Protein AF-A0A2D8MW78-F1 (afdb_monomer_lite)

Foldseek 3Di:
DVCVVVLVVVLVCCLPVPCCPPPPVPDDPVVSVVVSVVVSVVVVVVVCVVVVPVVVPVVPPVVVVCLLVLLQVLLVVLLVCCVVPHQFDPVLSVVLNVQLSVLSVVLVVCVVVVDDDPPCSPPPVSVSVVSSVSSNVSSVVVCVVVDGHDPPVVVVCCCVDPNVVVVVVVVVVVVVVCVVCVPDPVVVVVVVVVVVVVVCCCVPVVD

Sequence (207 aa):
STFDSIGSTLSALFTRDIYARFIARDGDDNHYLKVGRWATPLVIGASFLYIFPYDFLEKGMVSFFISISSVFVVPLLTLYLMGRFTPVHRRSGVIGLCVGGAYGLARLAIESQHIYLPFFLTNTYAAYSYSMLITAASMVAVSLAFGWEKKGELRTVEEEGWLGRSRAEARRLLDSQAEEASGSLLPAILALLVLALGCLLSFVIFW

pLDDT: mean 70.69, std 11.68, range [44.09, 90.5]

Structure (mmCIF, N/CA/C/O backbone):
data_AF-A0A2D8MW78-F1
#
_entry.id   AF-A0A2D8MW78-F1
#
loop_
_atom_site.group_PDB
_atom_site.id
_atom_site.type_symbol
_atom_site.label_atom_id
_atom_site.label_alt_id
_atom_site.label_comp_id
_atom_site.label_asym_id
_atom_site.label_entity_id
_atom_site.label_seq_id
_atom_site.pdbx_PDB_ins_code
_atom_site.Cartn_x
_atom_site.Cartn_y
_atom_site.Cartn_z
_atom_site.occupancy
_atom_site.B_iso_or_equiv
_atom_site.auth_seq_id
_atom_site.auth_comp_id
_atom_site.auth_asym_id
_atom_site.auth_atom_id
_atom_site.pdbx_PDB_model_num
ATOM 1 N N . SER A 1 1 ? 13.700 19.431 7.436 1.00 50.41 1 SER A N 1
ATOM 2 C CA . SER A 1 1 ? 12.253 19.628 7.172 1.00 50.41 1 SER A CA 1
ATOM 3 C C . SER A 1 1 ? 11.593 18.438 6.484 1.00 50.41 1 SER A C 1
ATOM 5 O O . SER A 1 1 ? 10.825 17.754 7.143 1.00 50.41 1 SER A O 1
ATOM 7 N N . THR A 1 2 ? 11.882 18.123 5.212 1.00 66.88 2 THR A N 1
ATOM 8 C CA . THR A 1 2 ? 11.225 16.992 4.511 1.00 66.88 2 THR A CA 1
ATOM 9 C C . THR A 1 2 ? 11.659 15.624 5.042 1.00 66.88 2 THR A C 1
ATOM 11 O O . THR A 1 2 ? 10.809 14.793 5.344 1.00 66.88 2 THR A O 1
ATOM 14 N N . PHE A 1 3 ? 12.966 15.405 5.232 1.00 57.69 3 PHE A N 1
ATOM 15 C CA . PHE A 1 3 ? 13.485 14.148 5.788 1.00 57.69 3 PHE A CA 1
ATOM 16 C C . PHE A 1 3 ? 13.017 13.900 7.229 1.00 57.69 3 PHE A C 1
ATOM 18 O O . PHE A 1 3 ? 12.608 12.786 7.540 1.00 57.69 3 PHE A O 1
ATOM 25 N N . ASP A 1 4 ? 12.980 14.934 8.076 1.00 58.19 4 ASP A N 1
ATOM 26 C CA . ASP A 1 4 ? 12.487 14.809 9.458 1.00 58.19 4 ASP A CA 1
ATOM 27 C C . ASP A 1 4 ? 10.988 14.496 9.515 1.00 58.19 4 ASP A C 1
ATOM 29 O O . ASP A 1 4 ? 10.548 13.689 10.332 1.00 58.19 4 ASP A O 1
ATOM 33 N N . SER A 1 5 ? 10.191 15.108 8.632 1.00 68.25 5 SER A N 1
ATOM 34 C CA . SER A 1 5 ? 8.747 14.867 8.556 1.00 68.25 5 SER A CA 1
ATOM 35 C C . SER A 1 5 ? 8.420 13.473 8.008 1.00 68.25 5 SER A C 1
ATOM 37 O O . SER A 1 5 ? 7.568 12.776 8.564 1.00 68.25 5 SER A O 1
ATOM 39 N N . ILE A 1 6 ? 9.129 13.022 6.967 1.00 73.25 6 ILE A N 1
ATOM 40 C CA . ILE A 1 6 ? 8.980 11.663 6.425 1.00 73.25 6 ILE A CA 1
ATOM 41 C C . ILE A 1 6 ? 9.443 10.630 7.459 1.00 73.25 6 ILE A C 1
ATOM 43 O O . ILE A 1 6 ? 8.748 9.643 7.694 1.00 73.25 6 ILE A O 1
ATOM 47 N N . GLY A 1 7 ? 10.578 10.880 8.118 1.00 64.50 7 GLY A N 1
ATOM 48 C CA . GLY A 1 7 ? 11.138 10.004 9.144 1.00 64.50 7 GLY A CA 1
ATOM 49 C C . GLY A 1 7 ? 10.232 9.866 10.368 1.00 64.50 7 GLY A C 1
ATOM 50 O O . GLY A 1 7 ? 9.988 8.748 10.822 1.00 64.50 7 GLY A O 1
ATOM 51 N N . SER A 1 8 ? 9.672 10.970 10.872 1.00 67.56 8 SER A N 1
ATOM 52 C CA . SER A 1 8 ? 8.748 10.931 12.013 1.00 67.56 8 SER A CA 1
ATOM 53 C C . SER A 1 8 ? 7.430 10.233 11.667 1.00 67.56 8 SER A C 1
ATOM 55 O O . SER A 1 8 ? 6.953 9.416 12.455 1.00 67.56 8 SER A O 1
ATOM 57 N N . THR A 1 9 ? 6.889 10.456 10.464 1.00 74.94 9 THR A N 1
ATOM 58 C CA . THR A 1 9 ? 5.663 9.790 9.990 1.00 74.94 9 THR A CA 1
ATOM 59 C C . THR A 1 9 ? 5.868 8.284 9.812 1.00 74.94 9 THR A C 1
ATOM 61 O O . THR A 1 9 ? 5.053 7.492 10.284 1.00 74.94 9 THR A O 1
ATOM 64 N N . LEU A 1 10 ? 6.974 7.868 9.183 1.00 71.56 10 LEU A N 1
ATOM 65 C CA . LEU A 1 10 ? 7.327 6.452 9.027 1.00 71.56 10 LEU A CA 1
ATOM 66 C C . LEU A 1 10 ? 7.534 5.767 10.377 1.00 71.56 10 LEU A C 1
ATOM 68 O O . LEU A 1 10 ? 7.048 4.656 10.578 1.00 71.56 10 LEU A O 1
ATOM 72 N N . SER A 1 11 ? 8.215 6.433 11.310 1.00 62.25 11 SER A N 1
ATOM 73 C CA . SER A 1 11 ? 8.452 5.905 12.655 1.00 62.25 11 SER A CA 1
ATOM 74 C C . SER A 1 11 ? 7.144 5.729 13.437 1.00 62.25 11 SER A C 1
ATOM 76 O O . SER A 1 11 ? 6.924 4.683 14.054 1.00 62.25 11 SER A O 1
ATOM 78 N N . ALA A 1 12 ? 6.224 6.694 13.342 1.00 69.62 12 ALA A N 1
ATOM 79 C CA . ALA A 1 12 ? 4.900 6.601 13.954 1.00 69.62 12 ALA A CA 1
ATOM 80 C C . ALA A 1 12 ? 4.059 5.462 13.350 1.00 69.62 12 ALA A C 1
ATOM 82 O O . ALA A 1 12 ? 3.474 4.674 14.094 1.00 69.62 12 ALA A O 1
ATOM 83 N N . LEU A 1 13 ? 4.042 5.331 12.017 1.00 72.88 13 LEU A N 1
ATOM 84 C CA . LEU A 1 13 ? 3.347 4.243 11.320 1.00 72.88 13 LEU A CA 1
ATOM 85 C C . LEU A 1 13 ? 3.920 2.875 11.697 1.00 72.88 13 LEU A C 1
ATOM 87 O O . LEU A 1 13 ? 3.167 1.978 12.062 1.00 72.88 13 LEU A O 1
ATOM 91 N N . PHE A 1 14 ? 5.244 2.716 11.676 1.00 68.94 14 PHE A N 1
ATOM 92 C CA . PHE A 1 14 ? 5.897 1.465 12.059 1.00 68.94 14 PHE A CA 1
ATOM 93 C C . PHE A 1 14 ? 5.572 1.086 13.509 1.00 68.94 14 PHE A C 1
ATOM 95 O O . PHE A 1 14 ? 5.187 -0.050 13.793 1.00 68.94 14 PHE A O 1
ATOM 102 N N . THR A 1 15 ? 5.668 2.045 14.430 1.00 67.00 15 THR A N 1
ATOM 103 C CA . THR A 1 15 ? 5.409 1.799 15.853 1.00 67.00 15 THR A CA 1
ATOM 104 C C . THR A 1 15 ? 3.951 1.409 16.093 1.00 67.00 15 THR A C 1
ATOM 106 O O . THR A 1 15 ? 3.671 0.439 16.795 1.00 67.00 15 THR A O 1
ATOM 109 N N . ARG A 1 16 ? 3.000 2.124 15.488 1.00 64.50 16 ARG A N 1
ATOM 110 C CA . ARG A 1 16 ? 1.576 1.902 15.749 1.00 64.50 16 ARG A CA 1
ATOM 111 C C . ARG A 1 16 ? 1.007 0.707 14.991 1.00 64.50 16 ARG A C 1
ATOM 113 O O . ARG A 1 16 ? 0.266 -0.088 15.564 1.00 64.50 16 ARG A O 1
ATOM 120 N N . ASP A 1 17 ? 1.343 0.573 13.714 1.00 67.88 17 ASP A N 1
ATOM 121 C CA . ASP A 1 17 ? 0.672 -0.382 12.835 1.00 67.88 17 ASP A CA 1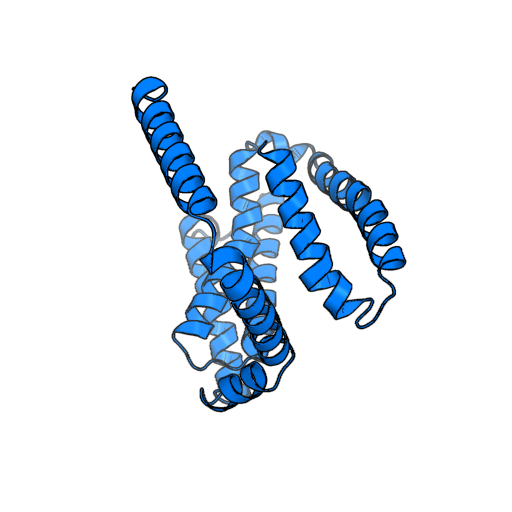
ATOM 122 C C . ASP A 1 17 ? 1.384 -1.744 12.809 1.00 67.88 17 ASP A C 1
ATOM 124 O O . ASP A 1 17 ? 0.718 -2.769 12.642 1.00 67.88 17 ASP A O 1
ATOM 128 N N . ILE A 1 18 ? 2.706 -1.780 13.028 1.00 63.31 18 ILE A N 1
ATOM 129 C CA . ILE A 1 18 ? 3.493 -3.022 13.090 1.00 63.31 18 ILE A CA 1
ATOM 130 C C . ILE A 1 18 ? 3.798 -3.377 14.545 1.00 63.31 18 ILE A C 1
ATOM 132 O O . ILE A 1 18 ? 3.376 -4.429 15.022 1.00 63.31 18 ILE A O 1
ATOM 136 N N . TYR A 1 19 ? 4.494 -2.508 15.278 1.00 56.44 19 TYR A N 1
ATOM 137 C CA . TYR A 1 19 ? 5.054 -2.879 16.578 1.00 56.44 19 TYR A CA 1
ATOM 138 C C . TYR A 1 19 ? 3.980 -3.110 17.657 1.00 56.44 19 TYR A C 1
ATOM 140 O O . TYR A 1 19 ? 3.943 -4.178 18.272 1.00 56.44 19 TYR A O 1
ATOM 148 N N . ALA A 1 20 ? 3.045 -2.172 17.830 1.00 58.56 20 ALA A N 1
ATOM 149 C CA . ALA A 1 20 ? 1.957 -2.300 18.806 1.00 58.56 20 ALA A CA 1
ATOM 150 C C . ALA A 1 20 ? 0.944 -3.403 18.445 1.00 58.56 20 ALA A C 1
ATOM 152 O O . ALA A 1 20 ? 0.291 -3.975 19.316 1.00 58.56 20 ALA A O 1
ATOM 153 N N . ARG A 1 21 ? 0.801 -3.726 17.152 1.00 57.25 21 ARG A N 1
ATOM 154 C CA . ARG A 1 21 ? -0.194 -4.699 16.682 1.00 57.25 21 ARG A CA 1
ATOM 155 C C . ARG A 1 21 ? 0.327 -6.135 16.624 1.00 57.25 21 ARG A C 1
ATOM 157 O O . ARG A 1 21 ? -0.455 -7.049 16.880 1.00 57.25 21 ARG A O 1
ATOM 164 N N . PHE A 1 22 ? 1.600 -6.339 16.276 1.00 52.53 22 PHE A N 1
ATOM 165 C CA . PHE A 1 22 ? 2.188 -7.670 16.072 1.00 52.53 22 PHE A CA 1
ATOM 166 C C . PHE A 1 22 ? 3.193 -8.102 17.144 1.00 52.53 22 PHE A C 1
ATOM 168 O O . PHE A 1 22 ? 3.360 -9.306 17.317 1.00 52.53 22 PHE A O 1
ATOM 175 N N . ILE A 1 23 ? 3.867 -7.179 17.843 1.00 51.00 23 ILE A N 1
ATOM 176 C CA . ILE A 1 23 ? 5.001 -7.533 18.719 1.00 51.00 23 ILE A CA 1
ATOM 177 C C . ILE A 1 23 ? 4.654 -7.399 20.202 1.00 51.00 23 ILE A C 1
ATOM 179 O O . ILE A 1 23 ? 4.878 -8.338 20.960 1.00 51.00 23 ILE A O 1
ATOM 183 N N . ALA A 1 24 ? 4.079 -6.277 20.631 1.00 46.72 24 ALA A N 1
ATOM 184 C CA . ALA A 1 24 ? 3.700 -6.078 22.027 1.00 46.72 24 ALA A CA 1
ATOM 185 C C . ALA A 1 24 ? 2.367 -5.339 22.088 1.00 46.72 24 ALA A C 1
ATOM 187 O O . ALA A 1 24 ? 2.302 -4.143 21.811 1.00 46.72 24 ALA A O 1
ATOM 188 N N . ARG A 1 25 ? 1.305 -6.078 22.415 1.00 46.31 25 ARG A N 1
ATOM 189 C CA . ARG A 1 25 ? -0.064 -5.556 22.491 1.00 46.31 25 ARG A CA 1
ATOM 190 C C . ARG A 1 25 ? -0.342 -4.803 23.801 1.00 46.31 25 ARG A C 1
ATOM 192 O O . ARG A 1 25 ? -1.246 -3.984 23.804 1.00 46.31 25 ARG A O 1
ATOM 199 N N . ASP A 1 26 ? 0.473 -5.048 24.836 1.00 51.59 26 ASP A N 1
ATOM 200 C CA . ASP A 1 26 ? 0.408 -4.450 26.183 1.00 51.59 26 ASP A CA 1
ATOM 201 C C . ASP A 1 26 ? 1.824 -4.395 26.821 1.00 51.59 26 ASP A C 1
ATOM 203 O O . ASP A 1 26 ? 2.117 -5.095 27.790 1.00 51.59 26 ASP A O 1
ATOM 207 N N . GLY A 1 27 ? 2.765 -3.662 26.213 1.00 52.69 27 GLY A N 1
ATOM 208 C CA . GLY A 1 27 ? 4.126 -3.481 26.750 1.00 52.69 27 GLY A CA 1
ATOM 209 C C . GLY A 1 27 ? 4.272 -2.224 27.619 1.00 52.69 27 GLY A C 1
ATOM 210 O O . GLY A 1 27 ? 3.517 -1.277 27.468 1.00 52.69 27 GLY A O 1
ATOM 211 N N . ASP A 1 28 ? 5.261 -2.185 28.510 1.00 53.78 28 ASP A N 1
ATOM 212 C CA . ASP A 1 28 ? 5.622 -0.981 29.278 1.00 53.78 28 ASP A CA 1
ATOM 213 C C . ASP A 1 28 ? 6.242 0.105 28.362 1.00 53.78 28 ASP A C 1
ATOM 215 O O . ASP A 1 28 ? 7.055 -0.215 27.485 1.00 53.78 28 ASP A O 1
ATOM 219 N N . ASP A 1 29 ? 5.899 1.387 28.552 1.00 55.41 29 ASP A N 1
ATOM 220 C CA . ASP A 1 29 ? 6.272 2.524 27.675 1.00 55.41 29 ASP A CA 1
ATOM 221 C C . ASP A 1 29 ? 7.786 2.616 27.404 1.00 55.41 29 ASP A C 1
ATOM 223 O O . ASP A 1 29 ? 8.245 2.955 26.307 1.00 55.41 29 ASP A O 1
ATOM 227 N N . ASN A 1 30 ? 8.598 2.228 28.388 1.00 62.50 30 ASN A N 1
ATOM 228 C CA . ASN A 1 30 ? 10.057 2.261 28.313 1.00 62.50 30 ASN A CA 1
ATOM 229 C C . ASN A 1 30 ? 10.635 1.224 27.322 1.00 62.50 30 ASN A C 1
ATOM 231 O O . ASN A 1 30 ? 11.747 1.374 26.804 1.00 62.50 30 ASN A O 1
ATOM 235 N N . HIS A 1 31 ? 9.881 0.163 27.025 1.00 60.31 31 HIS A N 1
ATOM 236 C CA . HIS A 1 31 ? 10.233 -0.848 26.032 1.00 60.31 31 HIS A CA 1
ATOM 237 C C . HIS A 1 31 ? 9.972 -0.352 24.600 1.00 60.31 31 HIS A C 1
ATOM 239 O O . HIS A 1 31 ? 10.831 -0.533 23.731 1.00 60.31 31 HIS A O 1
ATOM 245 N N . TYR A 1 32 ? 8.861 0.357 24.364 1.00 57.09 32 TYR A N 1
ATOM 246 C CA . TYR A 1 32 ? 8.555 0.980 23.067 1.00 57.09 32 TYR A CA 1
ATOM 247 C C . TYR A 1 32 ? 9.629 1.996 22.656 1.00 57.09 32 TYR A C 1
ATOM 249 O O . TYR A 1 32 ? 10.058 2.013 21.500 1.00 57.09 32 TYR A O 1
ATOM 257 N N . LEU A 1 33 ? 10.148 2.776 23.611 1.00 59.81 33 LEU A N 1
ATOM 258 C CA . LEU A 1 33 ? 11.225 3.739 23.358 1.00 59.81 33 LEU A CA 1
ATOM 259 C C . LEU A 1 33 ? 12.537 3.065 22.927 1.00 59.81 33 LEU A C 1
ATOM 261 O O . LEU A 1 33 ? 13.214 3.552 22.019 1.00 59.81 33 LEU A O 1
ATOM 265 N N . LYS A 1 34 ? 12.904 1.928 23.534 1.00 69.31 34 LYS A N 1
ATOM 266 C CA . LYS A 1 34 ? 14.125 1.186 23.167 1.00 69.31 34 LYS A CA 1
ATOM 267 C C . LYS A 1 34 ? 14.020 0.574 21.776 1.00 69.31 34 LYS A C 1
ATOM 269 O O . LYS A 1 34 ? 14.998 0.617 21.029 1.00 69.31 34 LYS A O 1
ATOM 274 N N . VAL A 1 35 ? 12.851 0.052 21.406 1.00 63.94 35 VAL A N 1
ATOM 275 C CA . VAL A 1 35 ? 12.664 -0.518 20.068 1.00 63.94 35 VAL A CA 1
ATOM 276 C C . VAL A 1 35 ? 12.568 0.559 18.996 1.00 63.94 35 VAL A C 1
ATOM 278 O O . VAL A 1 35 ? 13.223 0.415 17.968 1.00 63.94 35 VAL A O 1
ATOM 281 N N . GLY A 1 36 ? 11.895 1.685 19.245 1.00 57.84 36 GLY A N 1
ATOM 282 C CA . GLY A 1 36 ? 11.929 2.831 18.326 1.00 57.84 36 GLY A CA 1
ATOM 283 C C . GLY A 1 36 ? 13.359 3.322 18.048 1.00 57.84 36 GLY A C 1
ATOM 284 O O . GLY A 1 36 ? 13.710 3.659 16.912 1.00 57.84 36 GLY A O 1
ATOM 285 N N . ARG A 1 37 ? 14.235 3.263 19.062 1.00 70.12 37 ARG A N 1
ATOM 286 C CA . ARG A 1 37 ? 15.647 3.659 18.948 1.00 70.12 37 ARG A CA 1
ATOM 287 C C . ARG A 1 37 ? 16.494 2.706 18.103 1.00 70.12 37 ARG A C 1
ATOM 289 O O . ARG A 1 37 ? 17.424 3.176 17.460 1.00 70.12 37 ARG A O 1
ATOM 296 N N . TRP A 1 38 ? 16.171 1.412 18.072 1.00 69.12 38 TRP A N 1
ATOM 297 C CA . TRP A 1 38 ? 16.826 0.418 17.204 1.00 69.12 38 TRP A CA 1
ATOM 298 C C . TRP A 1 38 ? 16.179 0.303 15.819 1.00 69.12 38 TRP A C 1
ATOM 300 O O . TRP A 1 38 ? 16.871 0.046 14.835 1.00 69.12 38 TRP A O 1
ATOM 310 N N . ALA A 1 39 ? 14.875 0.558 15.715 1.00 62.22 39 ALA A N 1
ATOM 311 C CA . ALA A 1 39 ? 14.160 0.599 14.446 1.00 62.22 39 ALA A CA 1
ATOM 312 C C . ALA A 1 39 ? 14.659 1.749 13.563 1.00 62.22 39 ALA A C 1
ATOM 314 O O . ALA A 1 39 ? 14.827 1.565 12.364 1.00 62.22 39 ALA A O 1
ATOM 315 N N . THR A 1 40 ? 14.973 2.907 14.152 1.00 64.81 40 THR A N 1
ATOM 316 C CA . THR A 1 40 ? 15.491 4.072 13.415 1.00 64.81 40 THR A CA 1
ATOM 317 C C . THR A 1 40 ? 16.756 3.761 12.589 1.00 64.81 40 THR A C 1
ATOM 319 O O . THR A 1 40 ? 16.705 3.920 11.370 1.00 64.81 40 THR A O 1
ATOM 322 N N . PRO A 1 41 ? 17.878 3.279 13.166 1.00 70.81 41 PRO A N 1
ATOM 323 C CA . PRO A 1 41 ? 19.070 2.948 12.387 1.00 70.81 41 PRO A CA 1
ATOM 324 C C . PRO A 1 41 ? 18.849 1.766 11.438 1.00 70.81 41 PRO A C 1
ATOM 326 O O . PRO A 1 41 ? 19.466 1.737 10.379 1.00 70.81 41 PRO A O 1
ATOM 329 N N . LEU A 1 42 ? 17.955 0.824 11.761 1.00 72.25 42 LEU A N 1
ATOM 330 C CA . LEU A 1 42 ? 17.610 -0.280 10.862 1.00 72.25 42 LEU A CA 1
ATOM 331 C C . LEU A 1 42 ? 16.873 0.223 9.618 1.00 72.25 42 LEU A C 1
ATOM 333 O O . LEU A 1 42 ? 17.245 -0.137 8.507 1.00 72.25 42 LEU A O 1
ATOM 337 N N . VAL A 1 43 ? 15.869 1.087 9.785 1.00 64.38 43 VAL A N 1
ATOM 338 C CA . VAL A 1 43 ? 15.122 1.701 8.677 1.00 64.38 43 VAL A CA 1
ATOM 339 C C . VAL A 1 43 ? 16.042 2.577 7.836 1.00 64.38 43 VAL A C 1
ATOM 341 O O . VAL A 1 43 ? 16.001 2.493 6.610 1.00 64.38 43 VAL A O 1
ATOM 344 N N . ILE A 1 44 ? 16.912 3.370 8.467 1.00 66.38 44 ILE A N 1
ATOM 345 C CA . ILE A 1 44 ? 17.918 4.168 7.757 1.00 66.38 44 ILE A CA 1
ATOM 346 C C . ILE A 1 44 ? 18.875 3.248 6.990 1.00 66.38 44 ILE A C 1
ATOM 348 O O . ILE A 1 44 ? 19.043 3.426 5.790 1.00 66.38 44 ILE A O 1
ATOM 352 N N . GLY A 1 45 ? 19.444 2.224 7.630 1.00 72.44 45 GLY A N 1
ATOM 353 C CA . GLY A 1 45 ? 20.362 1.274 6.994 1.00 72.44 45 GLY A CA 1
ATOM 354 C C . GLY A 1 45 ? 19.724 0.510 5.831 1.00 72.44 45 GLY A C 1
ATOM 355 O O . GLY A 1 45 ? 20.306 0.431 4.752 1.00 72.44 45 GLY A O 1
ATOM 356 N N . ALA A 1 46 ? 18.490 0.032 5.998 1.00 69.44 46 ALA A N 1
ATOM 357 C CA . ALA A 1 46 ? 17.709 -0.580 4.925 1.00 69.44 46 ALA A CA 1
ATOM 358 C C . ALA A 1 46 ? 17.411 0.415 3.790 1.00 69.44 46 ALA A C 1
ATOM 360 O O . ALA A 1 46 ? 17.415 0.037 2.620 1.00 69.44 46 ALA A O 1
ATOM 361 N N . SER A 1 47 ? 17.229 1.698 4.114 1.00 63.59 47 SER A N 1
ATOM 362 C CA . SER A 1 47 ? 17.072 2.763 3.120 1.00 63.59 47 SER A CA 1
ATOM 363 C C . SER A 1 47 ? 18.355 3.043 2.340 1.00 63.59 47 SER A C 1
ATOM 365 O O . SER A 1 47 ? 18.259 3.634 1.283 1.00 63.59 47 SER A O 1
ATOM 367 N N . PHE A 1 48 ? 19.545 2.626 2.780 1.00 64.81 48 PHE A N 1
ATOM 368 C CA . PHE A 1 48 ? 20.762 2.702 1.954 1.00 64.81 48 PHE A CA 1
ATOM 369 C C . PHE A 1 48 ? 20.968 1.454 1.083 1.00 64.81 48 PHE A C 1
ATOM 371 O O . PHE A 1 48 ? 21.768 1.478 0.150 1.00 64.81 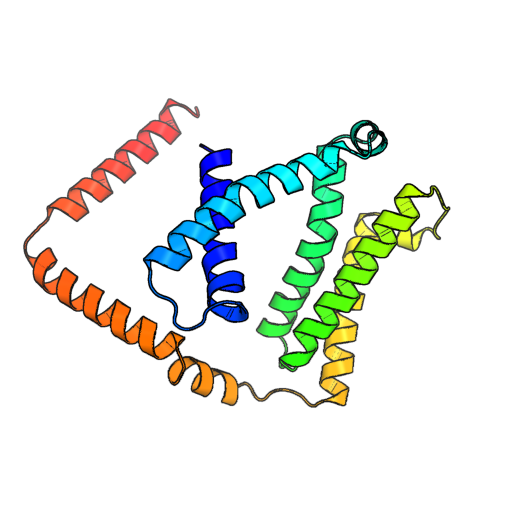48 PHE A O 1
ATOM 378 N N . LEU A 1 49 ? 20.216 0.375 1.326 1.00 67.69 49 LEU A N 1
ATOM 379 C CA . LEU A 1 49 ? 20.358 -0.885 0.596 1.00 67.69 49 LEU A CA 1
ATOM 380 C C . LEU A 1 49 ? 19.988 -0.752 -0.896 1.00 67.69 49 LEU A C 1
ATOM 382 O O . LEU A 1 49 ? 20.518 -1.498 -1.715 1.00 67.69 49 LEU A O 1
ATOM 386 N N . TYR A 1 50 ? 19.144 0.223 -1.276 1.00 61.88 50 TYR A N 1
ATOM 387 C CA . TYR A 1 50 ? 18.792 0.469 -2.687 1.00 61.88 50 TYR A CA 1
ATOM 388 C C . TYR A 1 50 ? 19.955 1.024 -3.524 1.00 61.88 50 TYR A C 1
ATOM 390 O O . TYR A 1 50 ? 19.880 0.984 -4.748 1.00 61.88 50 TYR A O 1
ATOM 398 N N . ILE A 1 51 ? 21.017 1.534 -2.889 1.00 60.84 51 ILE A N 1
ATOM 399 C CA . ILE A 1 51 ? 22.229 2.019 -3.573 1.00 60.84 51 ILE A CA 1
ATOM 400 C C . ILE A 1 51 ? 23.124 0.841 -3.990 1.00 60.84 51 ILE A C 1
ATOM 402 O O . ILE A 1 51 ? 23.957 0.981 -4.880 1.00 60.84 51 ILE A O 1
ATOM 406 N N . PHE A 1 52 ? 22.951 -0.330 -3.364 1.00 56.34 52 PHE A N 1
ATOM 407 C CA . PHE A 1 52 ? 23.787 -1.505 -3.600 1.00 56.34 52 PHE A CA 1
ATOM 408 C C . PHE A 1 52 ? 23.708 -2.056 -5.037 1.00 56.34 52 PHE A C 1
ATOM 410 O O . PHE A 1 52 ? 24.754 -2.409 -5.582 1.00 56.34 52 PHE A O 1
ATOM 417 N N . PRO A 1 53 ? 22.538 -2.109 -5.706 1.00 64.38 53 PRO A N 1
ATOM 418 C CA . PRO A 1 53 ? 22.505 -2.395 -7.132 1.00 64.38 53 PRO A CA 1
ATOM 419 C C . PRO A 1 53 ? 22.831 -1.120 -7.934 1.00 64.38 53 PRO A C 1
ATOM 421 O O . PRO A 1 53 ? 21.949 -0.336 -8.285 1.00 64.38 53 PRO A O 1
ATOM 424 N N . TYR A 1 54 ? 24.123 -0.930 -8.215 1.00 55.34 54 TYR A N 1
ATOM 425 C CA . TYR A 1 54 ? 24.702 0.179 -8.991 1.00 55.34 54 TYR A CA 1
ATOM 426 C C . TYR A 1 54 ? 23.958 0.454 -10.316 1.00 55.34 54 TYR A C 1
ATOM 428 O O . TYR A 1 54 ? 23.747 1.610 -10.682 1.00 55.34 54 TYR A O 1
ATOM 436 N N . ASP A 1 55 ? 23.443 -0.597 -10.961 1.00 58.06 55 ASP A N 1
ATOM 437 C CA . ASP A 1 55 ? 22.729 -0.540 -12.245 1.00 58.06 55 ASP A CA 1
ATOM 438 C C . ASP A 1 55 ? 21.399 0.248 -12.198 1.00 58.06 55 ASP A C 1
ATOM 440 O O . ASP A 1 55 ? 20.893 0.697 -13.228 1.00 58.06 55 ASP A O 1
ATOM 444 N N . PHE A 1 56 ? 20.806 0.462 -11.014 1.00 56.31 56 PHE A N 1
ATOM 445 C CA . PHE A 1 56 ? 19.556 1.229 -10.882 1.00 56.31 56 PHE A CA 1
ATOM 446 C C . PHE A 1 56 ? 19.753 2.750 -10.925 1.00 56.31 56 PHE A C 1
ATOM 448 O O . PHE A 1 56 ? 18.794 3.479 -11.196 1.00 56.31 56 PHE A O 1
ATOM 455 N N . LEU A 1 57 ? 20.974 3.246 -10.701 1.00 56.94 57 LEU A N 1
ATOM 456 C CA . LEU A 1 57 ? 21.285 4.678 -10.785 1.00 56.94 57 LEU A CA 1
ATOM 457 C C . LEU A 1 57 ? 21.297 5.182 -12.236 1.00 56.94 57 LEU A C 1
ATOM 459 O O . LEU A 1 57 ? 20.968 6.346 -12.474 1.00 56.94 57 LEU A O 1
ATOM 463 N N . GLU A 1 58 ? 21.594 4.312 -13.207 1.00 56.91 58 GLU A N 1
ATOM 464 C CA . GLU A 1 58 ? 21.722 4.684 -14.623 1.00 56.91 58 GLU A CA 1
ATOM 465 C C . GLU A 1 58 ? 20.386 5.068 -15.282 1.00 56.91 58 GLU A C 1
ATOM 467 O O . GLU A 1 58 ? 20.352 5.922 -16.166 1.00 56.91 58 GLU A O 1
ATOM 472 N N . LYS A 1 59 ? 19.255 4.502 -14.831 1.00 59.97 59 LYS A N 1
ATOM 473 C CA . LYS A 1 59 ? 17.917 4.759 -15.411 1.00 59.97 59 LYS A CA 1
ATOM 474 C C . LYS A 1 59 ? 17.209 6.006 -14.849 1.00 59.97 59 LYS A C 1
ATOM 476 O O . LYS A 1 59 ? 16.079 6.303 -15.238 1.00 59.97 59 LYS A O 1
ATOM 481 N N . GLY A 1 60 ? 17.870 6.761 -13.969 1.00 68.69 60 GLY A N 1
ATOM 482 C CA . GLY A 1 60 ? 17.340 7.972 -13.342 1.00 68.69 60 GLY A CA 1
ATOM 483 C C . GLY A 1 60 ? 16.525 7.682 -12.077 1.00 68.69 60 GLY A C 1
ATOM 484 O O . GLY A 1 60 ? 15.489 7.015 -12.111 1.00 68.69 60 GLY A O 1
ATOM 485 N N . MET A 1 61 ? 16.964 8.251 -10.949 1.00 72.88 61 MET A N 1
ATOM 486 C CA . MET A 1 61 ? 16.404 7.992 -9.609 1.00 72.88 61 MET A CA 1
ATOM 487 C C . MET A 1 61 ? 14.889 8.223 -9.508 1.00 72.88 61 MET A C 1
ATOM 489 O O . MET A 1 61 ? 14.193 7.496 -8.803 1.00 72.88 61 MET A O 1
ATOM 493 N N . VAL A 1 62 ? 14.363 9.214 -10.231 1.00 75.38 62 VAL A N 1
ATOM 494 C CA . VAL A 1 62 ? 12.927 9.535 -10.227 1.00 75.38 62 VAL A CA 1
ATOM 495 C C . VAL A 1 62 ? 12.109 8.428 -10.894 1.00 75.38 62 VAL A C 1
ATOM 497 O O . VAL A 1 62 ? 11.076 8.031 -10.362 1.00 75.38 62 VAL A O 1
ATOM 500 N N . SER A 1 63 ? 12.582 7.894 -12.024 1.00 72.44 63 SER A N 1
ATOM 501 C CA . SER A 1 63 ? 11.902 6.805 -12.736 1.00 72.44 63 SER A CA 1
ATOM 502 C C . SER A 1 63 ? 11.855 5.545 -11.875 1.00 72.44 63 SER A C 1
ATOM 504 O O . SER A 1 63 ? 10.801 4.927 -11.721 1.00 72.44 63 SER A O 1
ATOM 506 N N . PHE A 1 64 ? 12.970 5.229 -11.210 1.00 75.69 64 PHE A N 1
ATOM 507 C CA . PHE A 1 64 ? 13.032 4.130 -10.252 1.00 75.69 64 PHE A CA 1
ATOM 508 C C . PHE A 1 64 ? 12.062 4.327 -9.082 1.00 75.69 64 PHE A C 1
ATOM 510 O O . PHE A 1 64 ? 11.279 3.426 -8.785 1.00 75.69 64 PHE A O 1
ATOM 517 N N . PHE A 1 65 ? 12.064 5.509 -8.458 1.00 77.88 65 PHE A N 1
ATOM 518 C CA . PHE A 1 65 ? 11.169 5.826 -7.345 1.00 77.88 65 PHE A CA 1
ATOM 519 C C . PHE A 1 65 ? 9.691 5.696 -7.738 1.00 77.88 65 PHE A C 1
ATOM 521 O O . PHE A 1 65 ? 8.902 5.095 -7.007 1.00 77.88 65 PHE A O 1
ATOM 528 N N . ILE A 1 66 ? 9.306 6.209 -8.908 1.00 80.88 66 ILE A N 1
ATOM 529 C CA . ILE A 1 66 ? 7.941 6.072 -9.434 1.00 80.88 66 ILE A CA 1
ATOM 530 C C . ILE A 1 66 ? 7.620 4.596 -9.696 1.00 80.88 66 ILE A C 1
ATOM 532 O O . ILE A 1 66 ? 6.545 4.125 -9.327 1.00 80.88 66 ILE A O 1
ATOM 536 N N . SER A 1 67 ? 8.554 3.839 -10.272 1.00 78.00 67 SER A N 1
ATOM 537 C CA . SER A 1 67 ? 8.337 2.430 -10.592 1.00 78.00 67 SER A CA 1
ATOM 538 C C . SER A 1 67 ? 8.148 1.584 -9.329 1.00 78.00 67 SER A C 1
ATOM 540 O O . SER A 1 67 ? 7.124 0.914 -9.189 1.00 78.00 67 SER A O 1
ATOM 542 N N . ILE A 1 68 ? 9.042 1.691 -8.343 1.00 80.88 68 ILE A N 1
ATOM 543 C CA . ILE A 1 68 ? 8.937 0.922 -7.095 1.00 80.88 68 ILE A CA 1
ATOM 544 C C . ILE A 1 68 ? 7.738 1.345 -6.242 1.00 80.88 68 ILE A C 1
ATOM 546 O O . ILE A 1 68 ? 7.021 0.486 -5.733 1.00 80.88 68 ILE A O 1
ATOM 550 N N . SER A 1 69 ? 7.459 2.648 -6.123 1.00 82.69 69 SER A N 1
ATOM 551 C CA . SER A 1 69 ? 6.296 3.121 -5.361 1.00 82.69 69 SER A CA 1
ATOM 552 C C . SER A 1 69 ? 4.987 2.650 -5.996 1.00 82.69 69 SER A C 1
ATOM 554 O O . SER A 1 69 ? 4.082 2.213 -5.284 1.00 82.69 69 SER A O 1
ATOM 556 N N . SER A 1 70 ? 4.899 2.634 -7.330 1.00 82.50 70 SER A N 1
ATOM 557 C CA . SER A 1 70 ? 3.697 2.198 -8.046 1.00 82.50 70 SER A CA 1
ATOM 558 C C . SER A 1 70 ? 3.321 0.732 -7.797 1.00 82.50 70 SER A C 1
ATOM 560 O O . SER A 1 70 ? 2.129 0.421 -7.767 1.00 82.50 70 SER A O 1
ATOM 562 N N . VAL A 1 71 ? 4.298 -0.151 -7.537 1.00 84.31 71 VAL A N 1
ATOM 563 C CA . VAL A 1 71 ? 4.061 -1.572 -7.204 1.00 84.31 71 VAL A CA 1
ATOM 564 C C . VAL A 1 71 ? 3.180 -1.723 -5.969 1.00 84.31 71 VAL A C 1
ATOM 566 O O . VAL A 1 71 ? 2.374 -2.647 -5.904 1.00 84.31 71 VAL A O 1
ATOM 569 N N . PHE A 1 72 ? 3.299 -0.806 -5.012 1.00 84.19 72 PHE A N 1
ATOM 570 C CA . PHE A 1 72 ? 2.534 -0.841 -3.768 1.00 84.19 72 PHE A CA 1
ATOM 571 C C . PHE A 1 72 ? 1.330 0.099 -3.806 1.00 84.19 72 PHE A C 1
ATOM 573 O O . PHE A 1 72 ? 0.239 -0.272 -3.373 1.00 84.19 72 PHE A O 1
ATOM 580 N N . VAL A 1 73 ? 1.499 1.304 -4.357 1.00 86.81 73 VAL A N 1
ATOM 581 C CA . VAL A 1 73 ? 0.456 2.338 -4.378 1.00 86.81 73 VAL A CA 1
ATOM 582 C C . VAL A 1 73 ? -0.749 1.902 -5.211 1.00 86.81 73 VAL A C 1
ATOM 584 O O . VAL A 1 73 ? -1.880 2.104 -4.774 1.00 86.81 73 VAL A O 1
ATOM 587 N N . VAL A 1 74 ? -0.545 1.271 -6.374 1.00 89.31 74 VAL A N 1
ATOM 588 C CA . VAL A 1 74 ? -1.656 0.877 -7.259 1.00 89.31 74 VAL A CA 1
ATOM 589 C C . VAL A 1 74 ? -2.529 -0.221 -6.630 1.00 89.31 74 VAL A C 1
ATOM 591 O O . VAL A 1 74 ? -3.749 -0.032 -6.560 1.00 89.31 74 VAL A O 1
ATOM 594 N N . PRO A 1 75 ? -1.976 -1.330 -6.099 1.00 87.81 75 PRO A N 1
ATOM 595 C CA . PRO A 1 75 ? -2.775 -2.321 -5.381 1.00 87.81 75 PRO A CA 1
ATOM 596 C C . PRO A 1 75 ? -3.465 -1.765 -4.129 1.00 87.81 75 PRO A C 1
ATOM 598 O O . PRO A 1 75 ? -4.626 -2.091 -3.886 1.00 87.81 75 PRO A O 1
ATOM 601 N N . LEU A 1 76 ? -2.805 -0.885 -3.365 1.00 89.56 76 LEU A N 1
ATOM 602 C CA . LEU A 1 76 ? -3.407 -0.242 -2.189 1.00 89.56 76 LEU A CA 1
ATOM 603 C C . LEU A 1 76 ? -4.582 0.666 -2.562 1.00 89.56 76 LEU A C 1
ATOM 605 O O . LEU A 1 76 ? -5.641 0.589 -1.938 1.00 89.56 76 LEU A O 1
ATOM 609 N N . LEU A 1 77 ? -4.423 1.489 -3.601 1.00 90.50 77 LEU A N 1
ATOM 610 C CA . LEU A 1 77 ? -5.499 2.320 -4.136 1.00 90.50 77 LEU A CA 1
ATOM 611 C C . LEU A 1 77 ? -6.675 1.450 -4.586 1.00 90.50 77 LEU A C 1
ATOM 613 O O . LEU A 1 77 ? -7.824 1.743 -4.263 1.00 90.50 77 LEU A O 1
ATOM 617 N N . THR A 1 78 ? -6.385 0.356 -5.289 1.00 89.81 78 THR A N 1
ATOM 618 C CA . THR A 1 78 ? -7.402 -0.592 -5.754 1.00 89.81 78 THR A CA 1
ATOM 619 C C . THR A 1 78 ? -8.152 -1.211 -4.583 1.00 89.81 78 THR A C 1
ATOM 621 O O . THR A 1 78 ? -9.379 -1.232 -4.588 1.00 89.81 78 THR A O 1
ATOM 624 N N . LEU A 1 79 ? -7.436 -1.656 -3.551 1.00 89.94 79 LEU A N 1
ATOM 625 C CA . LEU A 1 79 ? -8.023 -2.206 -2.334 1.00 89.94 79 LEU A CA 1
ATOM 626 C C . LEU A 1 79 ? -8.939 -1.191 -1.648 1.00 89.94 79 LEU A C 1
ATOM 628 O O . LEU A 1 79 ? -10.046 -1.548 -1.250 1.00 89.94 79 LEU A O 1
ATOM 632 N N . TYR A 1 80 ? -8.510 0.069 -1.542 1.00 87.69 80 TYR A N 1
ATOM 633 C CA . TYR A 1 80 ? -9.315 1.139 -0.956 1.00 87.69 80 TYR A CA 1
ATOM 634 C C . TYR A 1 80 ? -10.594 1.403 -1.761 1.00 87.69 80 TYR A C 1
ATOM 636 O O . TYR A 1 80 ? -11.686 1.440 -1.192 1.00 87.69 80 TYR A O 1
ATOM 644 N N . LEU A 1 81 ? -10.479 1.534 -3.087 1.00 87.94 81 LEU A N 1
ATOM 645 C CA . LEU A 1 81 ? -11.628 1.732 -3.974 1.00 87.94 81 LEU A CA 1
ATOM 646 C C . LEU A 1 81 ? -12.598 0.550 -3.887 1.00 87.94 81 LEU A C 1
ATOM 648 O O . LEU A 1 81 ? -13.797 0.749 -3.692 1.00 87.94 81 LEU A O 1
ATOM 652 N N . MET A 1 82 ? -12.082 -0.677 -3.950 1.00 86.12 82 MET A N 1
ATOM 653 C CA . MET A 1 82 ? -12.886 -1.889 -3.835 1.00 86.12 82 MET A CA 1
ATOM 654 C C . MET A 1 82 ? -13.577 -1.964 -2.474 1.00 86.12 82 MET A C 1
ATOM 656 O O . MET A 1 82 ? -14.789 -2.145 -2.434 1.00 86.12 82 MET A O 1
ATOM 660 N N . GLY A 1 83 ? -12.873 -1.732 -1.367 1.00 83.56 83 GLY A N 1
ATOM 661 C CA . GLY A 1 83 ? -13.475 -1.733 -0.031 1.00 83.56 83 GLY A CA 1
ATOM 662 C C . GLY A 1 83 ? -14.529 -0.638 0.171 1.00 83.56 83 GLY A C 1
ATOM 663 O O . GLY A 1 83 ? -15.500 -0.836 0.899 1.00 83.56 83 GLY A O 1
ATOM 664 N N . ARG A 1 84 ? -14.383 0.518 -0.491 1.00 83.94 84 ARG A N 1
ATOM 665 C CA . ARG A 1 84 ? -15.326 1.640 -0.368 1.00 83.94 84 ARG A CA 1
ATOM 666 C C . ARG A 1 84 ? -16.581 1.477 -1.223 1.00 83.94 84 ARG A C 1
ATOM 668 O O . ARG A 1 84 ? -17.666 1.874 -0.778 1.00 83.94 84 ARG A O 1
ATOM 675 N N . PHE A 1 85 ? -16.433 0.962 -2.443 1.00 84.56 85 PHE A N 1
ATOM 676 C CA . PHE A 1 85 ? -17.507 0.894 -3.439 1.00 84.56 85 PHE A CA 1
ATOM 677 C C . PHE A 1 85 ? -18.157 -0.487 -3.550 1.00 84.56 85 PHE A C 1
ATOM 679 O O . PHE A 1 85 ? -19.328 -0.565 -3.917 1.00 84.56 85 PHE A O 1
ATOM 686 N N . THR A 1 86 ? -17.468 -1.565 -3.169 1.00 82.06 86 THR A N 1
ATOM 687 C CA . THR A 1 86 ? -17.977 -2.941 -3.279 1.00 82.06 86 THR A CA 1
ATOM 688 C C . THR A 1 86 ? -17.979 -3.666 -1.924 1.00 82.06 86 THR A C 1
ATOM 690 O O . THR A 1 86 ? -17.094 -3.431 -1.107 1.00 82.06 86 THR A O 1
ATOM 693 N N . PRO A 1 87 ? -18.959 -4.548 -1.639 1.00 79.81 87 PRO A N 1
ATOM 694 C CA . PRO A 1 87 ? -18.988 -5.353 -0.411 1.00 79.81 87 PRO A CA 1
ATOM 695 C C . PRO A 1 87 ? -18.049 -6.576 -0.476 1.00 79.81 87 PRO A C 1
ATOM 697 O O . PRO A 1 87 ? -18.446 -7.708 -0.201 1.00 79.81 87 PRO A O 1
ATOM 700 N N . VAL A 1 88 ? -16.799 -6.357 -0.890 1.00 81.19 88 VAL A N 1
ATOM 701 C CA . VAL A 1 88 ? -15.756 -7.392 -0.941 1.00 81.19 88 VAL A CA 1
ATOM 702 C C . VAL A 1 88 ? -15.360 -7.849 0.463 1.00 81.19 88 VAL A C 1
ATOM 704 O O . VAL A 1 88 ? -15.291 -7.055 1.400 1.00 81.19 88 VAL A O 1
ATOM 707 N N . HIS A 1 89 ? -15.069 -9.141 0.597 1.00 81.06 89 HIS A N 1
ATOM 708 C CA . HIS A 1 89 ? -14.763 -9.785 1.872 1.00 81.06 89 HIS A CA 1
ATOM 709 C C . HIS A 1 89 ? -13.449 -9.266 2.478 1.00 81.06 89 HIS A C 1
ATOM 711 O O . HIS A 1 89 ? -12.462 -9.095 1.755 1.00 81.06 89 HIS A O 1
ATOM 717 N N . ARG A 1 90 ? -13.349 -9.094 3.804 1.00 74.19 90 ARG A N 1
ATOM 718 C CA . ARG A 1 90 ? -12.158 -8.507 4.462 1.00 74.19 90 ARG A CA 1
ATOM 719 C C . ARG A 1 90 ? -10.867 -9.269 4.157 1.00 74.19 90 ARG A C 1
ATOM 721 O O . ARG A 1 90 ? -9.809 -8.671 3.977 1.00 74.19 90 ARG A O 1
ATOM 728 N N . ARG A 1 91 ? -10.947 -10.602 4.068 1.00 77.88 91 ARG A N 1
ATOM 729 C CA . ARG A 1 91 ? -9.793 -11.458 3.719 1.00 77.88 91 ARG A CA 1
ATOM 730 C C . ARG A 1 91 ? -9.399 -11.367 2.242 1.00 77.88 91 ARG A C 1
ATOM 732 O O . ARG A 1 91 ? -8.246 -11.634 1.917 1.00 77.88 91 ARG A O 1
ATOM 739 N N . SER A 1 92 ? -10.319 -10.952 1.368 1.00 83.50 92 SER A N 1
ATOM 740 C CA . SER A 1 92 ? -10.028 -10.773 -0.057 1.00 83.50 92 SER A CA 1
ATOM 741 C C . SER A 1 92 ? -9.062 -9.620 -0.306 1.00 83.50 92 SER A C 1
ATOM 743 O O . SER A 1 92 ? -8.222 -9.735 -1.189 1.00 83.50 92 SER A O 1
ATOM 745 N N . GLY A 1 93 ? -9.100 -8.568 0.523 1.00 82.31 93 GLY A N 1
ATOM 746 C CA . GLY A 1 93 ? -8.166 -7.445 0.430 1.00 82.31 93 GLY A CA 1
ATOM 747 C C . GLY A 1 93 ? -6.709 -7.870 0.597 1.00 82.31 93 GLY A C 1
ATOM 748 O O . GLY A 1 93 ? -5.870 -7.483 -0.206 1.00 82.31 93 GLY A O 1
ATOM 749 N N . VAL A 1 94 ? -6.403 -8.727 1.577 1.00 85.44 94 VAL A N 1
ATOM 750 C CA . VAL A 1 94 ? -5.027 -9.214 1.790 1.00 85.44 94 VAL A CA 1
ATOM 751 C C . VAL A 1 94 ? -4.554 -10.044 0.599 1.00 85.44 94 VAL A C 1
ATOM 753 O O . VAL A 1 94 ? -3.459 -9.820 0.095 1.00 85.44 94 VAL A O 1
ATOM 756 N N . ILE A 1 95 ? -5.395 -10.962 0.112 1.00 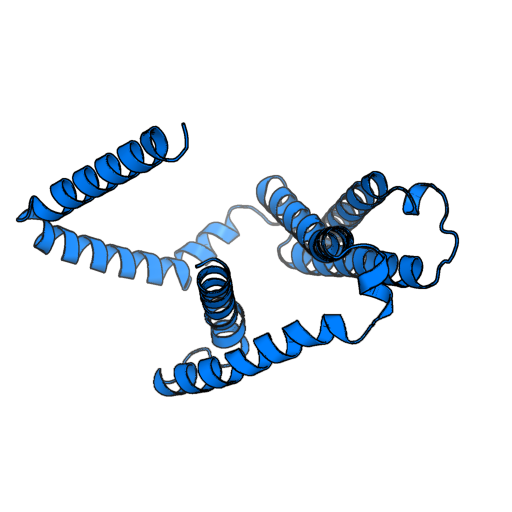85.56 95 ILE A N 1
ATOM 757 C CA . ILE A 1 95 ? -5.052 -11.814 -1.034 1.00 85.56 95 ILE A CA 1
ATOM 758 C C . ILE A 1 95 ? -4.862 -10.961 -2.291 1.00 85.56 95 ILE A C 1
ATOM 760 O O . ILE A 1 95 ? -3.858 -11.117 -2.980 1.00 85.56 95 ILE A O 1
ATOM 764 N N . GLY A 1 96 ? -5.768 -10.019 -2.556 1.00 85.12 96 GLY A N 1
ATOM 765 C CA . GLY A 1 96 ? -5.658 -9.112 -3.693 1.00 85.12 96 GLY A CA 1
ATOM 766 C C . GLY A 1 96 ? -4.406 -8.247 -3.637 1.00 85.12 96 GLY A C 1
ATOM 767 O O . GLY A 1 96 ? -3.700 -8.130 -4.635 1.00 85.12 96 GLY A O 1
ATOM 768 N N . LEU A 1 97 ? -4.072 -7.716 -2.458 1.00 87.56 97 LEU A N 1
ATOM 769 C CA . LEU A 1 97 ? -2.851 -6.942 -2.245 1.00 87.56 97 LEU A CA 1
ATOM 770 C C . LEU A 1 97 ? -1.593 -7.784 -2.498 1.00 87.56 97 LEU A C 1
ATOM 772 O O . LEU A 1 97 ? -0.674 -7.320 -3.170 1.00 87.56 97 LEU A O 1
ATOM 776 N N . CYS A 1 98 ? -1.557 -9.025 -2.005 1.00 88.00 98 CYS A N 1
ATOM 777 C CA . CYS A 1 98 ? -0.445 -9.943 -2.246 1.00 88.00 98 CYS A CA 1
ATOM 778 C C . CYS A 1 98 ? -0.295 -10.282 -3.733 1.00 88.00 98 CYS A C 1
ATOM 780 O O . CYS A 1 98 ? 0.818 -10.249 -4.249 1.00 88.00 98 CYS A O 1
ATOM 782 N N . VAL A 1 99 ? -1.396 -10.570 -4.431 1.00 87.50 99 VAL A N 1
ATOM 783 C CA . VAL A 1 99 ? -1.380 -10.901 -5.864 1.00 87.50 99 VAL A CA 1
ATOM 784 C C . VAL A 1 99 ? -0.961 -9.687 -6.705 1.00 87.50 99 VAL A C 1
ATOM 786 O O . VAL A 1 99 ? -0.093 -9.812 -7.567 1.00 87.50 99 VAL A O 1
ATOM 789 N N . GLY A 1 100 ? -1.514 -8.503 -6.427 1.00 85.81 100 GLY A N 1
ATOM 790 C CA . GLY A 1 100 ? -1.153 -7.253 -7.104 1.00 85.81 100 GLY A CA 1
ATOM 791 C C . GLY A 1 100 ? 0.302 -6.842 -6.872 1.00 85.81 100 GLY A C 1
ATOM 792 O O . GLY A 1 100 ? 1.010 -6.489 -7.816 1.00 85.81 100 GLY A O 1
ATOM 793 N N . GLY A 1 101 ? 0.777 -6.953 -5.629 1.00 86.00 101 GLY A N 1
ATOM 794 C CA . GLY A 1 101 ? 2.172 -6.698 -5.274 1.00 86.00 101 GLY A CA 1
ATOM 795 C C . GLY A 1 101 ? 3.131 -7.697 -5.923 1.00 86.00 101 GLY A C 1
ATOM 796 O O . GLY A 1 101 ? 4.145 -7.290 -6.486 1.00 86.00 101 GLY A O 1
ATOM 797 N N . ALA A 1 102 ? 2.793 -8.991 -5.926 1.00 86.69 102 ALA A N 1
ATOM 798 C CA . ALA A 1 102 ? 3.588 -10.023 -6.591 1.00 86.69 102 ALA A CA 1
ATOM 799 C C . ALA A 1 102 ? 3.696 -9.775 -8.102 1.00 86.69 102 ALA A C 1
ATOM 801 O O . ALA A 1 102 ? 4.784 -9.888 -8.659 1.00 86.69 102 ALA A O 1
ATOM 802 N N . TYR A 1 103 ? 2.603 -9.370 -8.753 1.00 85.56 103 TYR A N 1
ATOM 803 C CA . TYR A 1 103 ? 2.620 -8.973 -10.161 1.00 85.56 103 TYR A CA 1
ATOM 804 C C . TYR A 1 103 ? 3.536 -7.763 -10.408 1.00 85.56 103 TYR A C 1
ATOM 806 O O . TYR A 1 103 ? 4.364 -7.794 -11.320 1.00 85.56 103 TYR A O 1
ATOM 814 N N . GLY A 1 104 ? 3.437 -6.715 -9.584 1.00 84.06 104 GLY A N 1
ATOM 815 C CA . GLY A 1 104 ? 4.289 -5.531 -9.721 1.00 84.06 104 GLY A CA 1
ATOM 816 C C . GLY A 1 104 ? 5.777 -5.822 -9.478 1.00 84.06 104 GLY A C 1
ATOM 817 O O . GLY A 1 104 ? 6.620 -5.326 -10.223 1.00 84.06 104 GLY A O 1
ATOM 818 N N . LEU A 1 105 ? 6.109 -6.679 -8.507 1.00 84.81 105 LEU A N 1
ATOM 819 C CA . LEU A 1 105 ? 7.484 -7.132 -8.265 1.00 84.81 105 LEU A CA 1
ATOM 820 C C . LEU A 1 105 ? 8.010 -8.017 -9.399 1.00 84.81 105 LEU A C 1
ATOM 822 O O . LEU A 1 105 ? 9.139 -7.823 -9.845 1.00 84.81 105 LEU A O 1
ATOM 826 N N . ALA A 1 106 ? 7.198 -8.954 -9.896 1.00 83.38 106 ALA A N 1
ATOM 827 C CA . ALA A 1 106 ? 7.562 -9.795 -11.032 1.00 83.38 106 ALA A CA 1
ATOM 828 C C . ALA A 1 106 ? 7.851 -8.943 -12.273 1.00 83.38 106 ALA A C 1
ATOM 830 O O . ALA A 1 106 ? 8.849 -9.164 -12.951 1.00 83.38 106 ALA A O 1
ATOM 831 N N . ARG A 1 107 ? 7.042 -7.908 -12.528 1.00 78.81 107 ARG A N 1
ATOM 832 C CA . ARG A 1 107 ? 7.294 -6.944 -13.604 1.00 78.81 107 ARG A CA 1
ATOM 833 C C . ARG A 1 107 ? 8.653 -6.257 -13.445 1.00 78.81 107 ARG A C 1
ATOM 835 O O . ARG A 1 107 ? 9.422 -6.251 -14.401 1.00 78.81 107 ARG A O 1
ATOM 842 N N . LEU A 1 108 ? 8.955 -5.715 -12.262 1.00 76.88 108 LEU A N 1
ATOM 843 C CA . LEU A 1 108 ? 10.245 -5.062 -11.997 1.00 76.88 108 LEU A CA 1
ATOM 844 C C . LEU A 1 108 ? 11.430 -6.015 -12.205 1.00 76.88 108 LEU A C 1
ATOM 846 O O . LEU A 1 108 ? 12.447 -5.618 -12.769 1.00 76.88 108 LEU A O 1
ATOM 850 N N . ALA A 1 109 ? 11.291 -7.272 -11.776 1.00 76.06 109 ALA A N 1
ATOM 851 C CA . ALA A 1 109 ? 12.326 -8.291 -11.924 1.00 76.06 109 ALA A CA 1
ATOM 852 C C . ALA A 1 109 ? 12.541 -8.725 -13.383 1.00 76.06 109 ALA A C 1
ATOM 854 O O . ALA A 1 109 ? 13.655 -9.062 -13.767 1.00 76.06 109 ALA A O 1
ATOM 855 N N . ILE A 1 110 ? 11.497 -8.726 -14.213 1.00 75.12 110 ILE A N 1
ATOM 856 C CA . ILE A 1 110 ? 11.631 -9.069 -15.636 1.00 75.12 110 ILE A CA 1
ATOM 857 C C . ILE A 1 110 ? 12.188 -7.874 -16.425 1.00 75.12 110 ILE A C 1
ATOM 859 O O . ILE A 1 110 ? 13.011 -8.054 -17.323 1.00 75.12 110 ILE A O 1
ATOM 863 N N . GLU A 1 111 ? 11.798 -6.649 -16.061 1.00 69.62 111 GLU A N 1
ATOM 864 C CA . GLU A 1 111 ? 12.328 -5.415 -16.651 1.00 69.62 111 GLU A CA 1
ATOM 865 C C . GLU A 1 111 ? 13.833 -5.238 -16.386 1.00 69.62 111 GLU A C 1
ATOM 867 O O . GLU A 1 111 ? 14.550 -4.705 -17.237 1.00 69.62 111 GLU A O 1
ATOM 872 N N . SER A 1 112 ? 14.340 -5.722 -15.246 1.00 68.38 112 SER A N 1
ATOM 873 C CA . SER A 1 112 ? 15.780 -5.716 -14.961 1.00 68.38 112 SER A CA 1
ATOM 874 C C . SER A 1 112 ? 16.568 -6.741 -15.784 1.00 68.38 112 SER A C 1
ATOM 876 O O . SER A 1 112 ? 17.734 -6.503 -16.076 1.00 68.38 112 SER A O 1
ATOM 878 N N . GLN A 1 113 ? 15.945 -7.841 -16.223 1.00 70.75 113 GLN A N 1
ATOM 879 C CA . GLN A 1 113 ? 16.606 -8.883 -17.021 1.00 70.75 113 GLN A CA 1
ATOM 880 C C . GLN A 1 113 ? 16.617 -8.608 -18.536 1.00 70.75 113 GLN A C 1
ATOM 882 O O . GLN A 1 113 ? 17.054 -9.464 -19.301 1.00 70.75 113 GLN A O 1
ATOM 887 N N . HIS A 1 114 ? 16.147 -7.437 -18.993 1.00 63.28 114 HIS A N 1
ATOM 888 C CA . HIS A 1 114 ? 16.051 -7.081 -20.420 1.00 63.28 114 HIS A CA 1
ATOM 889 C C . HIS A 1 114 ? 15.283 -8.109 -21.277 1.00 63.28 114 HIS A C 1
ATOM 891 O O . HIS A 1 114 ? 15.468 -8.195 -22.492 1.00 63.28 114 HIS A O 1
ATOM 897 N N . ILE A 1 115 ? 14.392 -8.887 -20.660 1.00 64.81 115 ILE A N 1
ATOM 898 C CA . ILE A 1 115 ? 13.570 -9.866 -21.367 1.00 64.81 115 ILE A CA 1
ATOM 899 C C . ILE A 1 115 ? 12.455 -9.107 -22.092 1.00 64.81 115 ILE A C 1
ATOM 901 O O . ILE A 1 115 ? 11.678 -8.375 -21.475 1.00 64.81 115 ILE A O 1
ATOM 905 N N . TYR A 1 116 ? 12.367 -9.287 -23.413 1.00 59.22 116 TYR A N 1
ATOM 906 C CA . TYR A 1 116 ? 11.304 -8.718 -24.240 1.00 59.22 116 TYR A CA 1
ATOM 907 C C . TYR A 1 116 ? 9.949 -9.318 -23.847 1.00 59.22 116 TYR A C 1
ATOM 909 O O . TYR A 1 116 ? 9.550 -10.385 -24.309 1.00 59.22 116 TYR A O 1
ATOM 917 N N . LEU A 1 117 ? 9.235 -8.621 -22.969 1.00 59.38 117 LEU A N 1
ATOM 918 C CA . LEU A 1 117 ? 7.838 -8.899 -22.666 1.00 59.38 117 LEU A CA 1
ATOM 919 C C . LEU A 1 117 ? 6.944 -8.500 -23.859 1.00 59.38 117 LEU A C 1
ATOM 921 O O . LEU A 1 117 ? 7.262 -7.534 -24.559 1.00 59.38 117 LEU A O 1
ATOM 925 N N . PRO A 1 118 ? 5.808 -9.188 -24.088 1.00 60.28 118 PRO A N 1
ATOM 926 C CA . PRO A 1 118 ? 4.831 -8.775 -25.092 1.00 60.28 118 PRO A CA 1
ATOM 927 C C . PRO A 1 118 ? 4.350 -7.339 -24.823 1.00 60.28 118 PRO A C 1
ATOM 929 O O . PRO A 1 118 ? 4.222 -6.936 -23.669 1.00 60.28 118 PRO A O 1
ATOM 932 N N . PHE A 1 119 ? 4.043 -6.588 -25.888 1.00 55.19 119 PHE A N 1
ATOM 933 C CA . PHE A 1 119 ? 3.757 -5.137 -25.887 1.00 55.19 119 PHE A CA 1
ATOM 934 C C . PHE A 1 119 ? 2.795 -4.650 -24.779 1.00 55.19 119 PHE A C 1
ATOM 936 O O . PHE A 1 119 ? 2.920 -3.532 -24.278 1.00 55.19 119 PHE A O 1
ATOM 943 N N . PHE A 1 120 ? 1.864 -5.505 -24.347 1.00 53.50 120 PHE A N 1
ATOM 944 C CA . PHE A 1 120 ? 0.898 -5.231 -23.278 1.00 53.50 120 PHE A CA 1
ATOM 945 C C . PHE A 1 120 ? 1.517 -5.101 -21.871 1.00 53.50 120 PHE A C 1
ATOM 947 O O . PHE A 1 120 ? 0.921 -4.461 -21.008 1.00 53.50 120 PHE A O 1
ATOM 954 N N . LEU A 1 121 ? 2.700 -5.677 -21.640 1.00 55.97 121 LEU A N 1
ATOM 955 C CA . LEU A 1 121 ? 3.457 -5.625 -20.379 1.00 55.97 121 LEU A CA 1
ATOM 956 C C . LEU A 1 121 ? 4.570 -4.562 -20.400 1.00 55.97 121 LEU A C 1
ATOM 958 O O . LEU A 1 121 ? 5.024 -4.130 -19.342 1.00 55.97 121 LEU A O 1
ATOM 962 N N . THR A 1 122 ? 4.992 -4.120 -21.587 1.00 56.56 122 THR A N 1
ATOM 963 C CA . THR A 1 122 ? 6.060 -3.123 -21.775 1.00 56.56 122 THR A CA 1
ATOM 964 C C . THR A 1 122 ? 5.561 -1.688 -21.596 1.00 56.56 122 THR A C 1
ATOM 966 O O . THR A 1 122 ? 6.312 -0.820 -21.160 1.00 56.56 122 THR A O 1
ATOM 969 N N . ASN A 1 123 ? 4.292 -1.410 -21.918 1.00 66.62 123 ASN A N 1
ATOM 970 C CA . ASN A 1 123 ? 3.727 -0.074 -21.743 1.00 66.62 123 ASN A CA 1
ATOM 971 C C . ASN A 1 123 ? 3.440 0.194 -20.256 1.00 66.62 123 ASN A C 1
ATOM 973 O O . ASN A 1 123 ? 2.511 -0.373 -19.682 1.00 66.62 123 ASN A O 1
ATOM 977 N N . THR A 1 124 ? 4.219 1.090 -19.645 1.00 63.94 124 THR A N 1
ATOM 978 C CA . THR A 1 124 ? 4.119 1.449 -18.221 1.00 63.94 124 THR A CA 1
ATOM 979 C C . THR A 1 124 ? 2.712 1.848 -17.789 1.00 63.94 124 THR A C 1
ATOM 981 O O . THR A 1 124 ? 2.275 1.444 -16.712 1.00 63.94 124 THR A O 1
ATOM 984 N N . TYR A 1 125 ? 1.974 2.565 -18.638 1.00 67.69 125 TYR A N 1
ATOM 985 C CA . TYR A 1 125 ? 0.601 2.970 -18.341 1.00 67.69 125 TYR A CA 1
ATOM 986 C C . TYR A 1 125 ? -0.361 1.782 -18.370 1.00 67.69 125 TYR A C 1
ATOM 988 O O . TYR A 1 125 ? -1.181 1.634 -17.465 1.00 67.69 125 TYR A O 1
ATOM 996 N N . ALA A 1 126 ? -0.220 0.893 -19.359 1.00 71.44 126 ALA A N 1
ATOM 997 C CA . ALA A 1 126 ? -1.028 -0.321 -19.437 1.00 71.44 126 ALA A CA 1
ATOM 998 C C . ALA A 1 126 ? -0.737 -1.257 -18.255 1.00 71.44 126 ALA A C 1
ATOM 1000 O O . ALA A 1 126 ? -1.656 -1.808 -17.653 1.00 71.44 126 ALA A O 1
ATOM 1001 N N . ALA A 1 127 ? 0.531 -1.387 -17.865 1.00 72.00 127 ALA A N 1
ATOM 1002 C CA . ALA A 1 127 ? 0.950 -2.226 -16.751 1.00 72.00 127 ALA A CA 1
ATOM 1003 C C . ALA A 1 127 ? 0.320 -1.800 -15.411 1.00 72.00 127 ALA A C 1
ATOM 1005 O O . ALA A 1 127 ? -0.024 -2.667 -14.604 1.00 72.00 127 ALA A O 1
ATOM 1006 N N . TYR A 1 128 ? 0.111 -0.497 -15.183 1.00 79.88 128 TYR A N 1
ATOM 1007 C CA . TYR A 1 128 ? -0.623 -0.003 -14.011 1.00 79.88 128 TYR A CA 1
ATOM 1008 C C . TYR A 1 128 ? -2.097 -0.397 -14.049 1.00 79.88 128 TYR A C 1
ATOM 1010 O O . TYR A 1 128 ? -2.619 -0.900 -13.053 1.00 79.88 128 TYR A O 1
ATOM 1018 N N . SER A 1 129 ? -2.750 -0.251 -15.203 1.00 81.75 129 SER A N 1
ATOM 1019 C CA . SER A 1 129 ? -4.132 -0.699 -15.391 1.00 81.75 129 SER A CA 1
ATOM 1020 C C . SER A 1 129 ? -4.269 -2.205 -15.163 1.00 81.75 129 SER A C 1
ATOM 1022 O O . SER A 1 129 ? -5.187 -2.632 -14.470 1.00 81.75 129 SER A O 1
ATOM 1024 N N . TYR A 1 130 ? -3.330 -3.016 -15.657 1.00 81.38 130 TYR A N 1
ATOM 1025 C CA . TYR A 1 130 ? -3.331 -4.462 -15.423 1.00 81.38 130 TYR A CA 1
ATOM 1026 C C . TYR A 1 130 ? -3.089 -4.824 -13.960 1.00 81.38 130 TYR A C 1
ATOM 1028 O O . TYR A 1 130 ? -3.779 -5.697 -13.449 1.00 81.38 130 TYR A O 1
ATOM 1036 N N . SER A 1 131 ? -2.184 -4.137 -13.259 1.00 83.44 131 SER A N 1
ATOM 1037 C CA . SER A 1 131 ? -1.990 -4.349 -11.817 1.00 83.44 131 SER A CA 1
ATOM 1038 C C . SER A 1 131 ? -3.281 -4.082 -11.038 1.00 83.44 131 SER A C 1
ATOM 1040 O O . SER A 1 131 ? -3.703 -4.899 -10.215 1.00 83.44 131 SER A O 1
ATOM 1042 N N . MET A 1 132 ? -3.969 -2.983 -11.363 1.00 85.25 132 MET A N 1
ATOM 1043 C CA . MET A 1 132 ? -5.274 -2.648 -10.795 1.00 85.25 132 MET A CA 1
ATOM 1044 C C . MET A 1 132 ? -6.332 -3.707 -11.131 1.00 85.25 132 MET A C 1
ATOM 1046 O O . MET A 1 132 ? -7.040 -4.168 -10.238 1.00 85.25 132 MET A O 1
ATOM 1050 N N . LEU A 1 133 ? -6.416 -4.153 -12.387 1.00 87.81 133 LEU A N 1
ATOM 1051 C CA . LEU A 1 133 ? -7.367 -5.182 -12.812 1.00 87.81 133 LEU A CA 1
ATOM 1052 C C . LEU A 1 133 ? -7.101 -6.534 -12.146 1.00 87.81 133 LEU A C 1
ATOM 1054 O O . LEU A 1 133 ? -8.041 -7.159 -11.673 1.00 87.81 133 LEU A O 1
ATOM 1058 N N . ILE A 1 134 ? -5.845 -6.973 -12.059 1.00 87.56 134 ILE A N 1
ATOM 1059 C CA . ILE A 1 134 ? -5.449 -8.230 -11.408 1.00 87.56 134 ILE A CA 1
ATOM 1060 C C . ILE A 1 134 ? -5.773 -8.176 -9.909 1.00 87.56 134 ILE A C 1
ATOM 1062 O O . ILE A 1 134 ? -6.335 -9.123 -9.352 1.00 87.56 134 ILE A O 1
ATOM 1066 N N . THR A 1 135 ? -5.475 -7.050 -9.257 1.00 87.88 135 THR A N 1
ATOM 1067 C CA . THR A 1 135 ? -5.799 -6.825 -7.841 1.00 87.88 135 THR A CA 1
ATOM 1068 C C . THR A 1 135 ? -7.314 -6.851 -7.620 1.00 87.88 135 THR A C 1
ATOM 1070 O O . THR A 1 135 ? -7.805 -7.569 -6.754 1.00 87.88 135 THR A O 1
ATOM 1073 N N . ALA A 1 136 ? -8.088 -6.130 -8.432 1.00 87.38 136 ALA A N 1
ATOM 1074 C CA . ALA A 1 136 ? -9.544 -6.103 -8.315 1.00 87.38 136 ALA A CA 1
ATOM 1075 C C . ALA A 1 136 ? -10.172 -7.472 -8.627 1.00 87.38 136 ALA A C 1
ATOM 1077 O O . ALA A 1 136 ? -11.016 -7.950 -7.872 1.00 87.38 136 ALA A O 1
ATOM 1078 N N . ALA A 1 137 ? -9.736 -8.132 -9.702 1.00 88.19 137 ALA A N 1
ATOM 1079 C CA . ALA A 1 137 ? -10.240 -9.437 -10.118 1.00 88.19 137 ALA A CA 1
ATOM 1080 C C . ALA A 1 137 ? -9.970 -10.510 -9.063 1.00 88.19 137 ALA A C 1
ATOM 1082 O O . ALA A 1 137 ? -10.861 -11.296 -8.756 1.00 88.19 137 ALA A O 1
ATOM 1083 N N . SER A 1 138 ? -8.781 -10.516 -8.456 1.00 87.38 138 SER A N 1
ATOM 1084 C CA . SER A 1 138 ? -8.470 -11.436 -7.358 1.00 87.38 138 SER A CA 1
ATOM 1085 C C . SER A 1 138 ? -9.327 -11.162 -6.119 1.00 87.38 138 SER A C 1
ATOM 1087 O O . SER A 1 138 ? -9.857 -12.106 -5.535 1.00 87.38 138 SER A O 1
ATOM 1089 N N . MET A 1 139 ? -9.569 -9.896 -5.758 1.00 86.75 139 MET A N 1
ATOM 1090 C CA . MET A 1 139 ? -10.486 -9.552 -4.660 1.00 86.75 139 MET A CA 1
ATOM 1091 C C . MET A 1 139 ? -11.925 -10.014 -4.930 1.00 86.75 139 MET A C 1
ATOM 1093 O O . MET A 1 139 ? -12.579 -10.554 -4.034 1.00 86.75 139 MET A O 1
ATOM 1097 N N . VAL A 1 140 ? -12.417 -9.839 -6.160 1.00 86.88 140 VAL A N 1
ATOM 1098 C CA . VAL A 1 140 ? -13.754 -10.292 -6.571 1.00 86.88 140 VAL A CA 1
ATOM 1099 C C . VAL A 1 140 ? -13.831 -11.815 -6.585 1.00 86.88 140 VAL A C 1
ATOM 1101 O O . VAL A 1 140 ? -14.753 -12.364 -5.995 1.00 86.88 140 VAL A O 1
ATOM 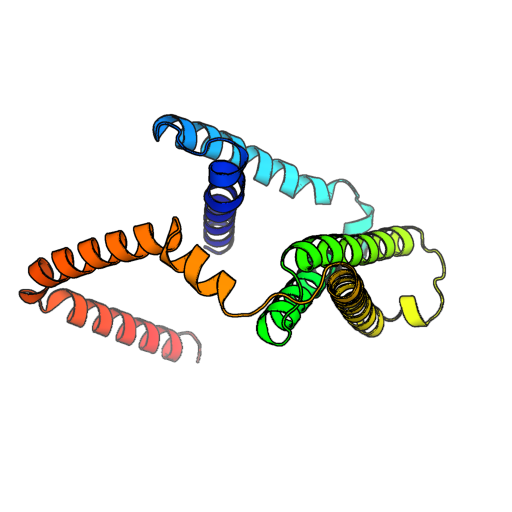1104 N N . ALA A 1 141 ? -12.859 -12.507 -7.181 1.00 87.25 141 ALA A N 1
ATOM 1105 C CA . ALA A 1 141 ? -12.825 -13.968 -7.241 1.00 87.25 141 ALA A CA 1
ATOM 1106 C C . ALA A 1 141 ? -12.837 -14.593 -5.839 1.00 87.25 141 ALA A C 1
ATOM 1108 O O . ALA A 1 141 ? -13.606 -15.513 -5.567 1.00 87.25 141 ALA A O 1
ATOM 1109 N N . VAL A 1 142 ? -12.044 -14.040 -4.918 1.00 85.06 142 VAL A N 1
ATOM 1110 C CA . VAL A 1 142 ? -12.034 -14.477 -3.518 1.00 85.06 142 VAL A CA 1
ATOM 1111 C C . VAL A 1 142 ? -13.361 -14.149 -2.833 1.00 85.06 142 VAL A C 1
ATOM 1113 O O . VAL A 1 142 ? -13.887 -14.978 -2.101 1.00 85.06 142 VAL A O 1
ATOM 1116 N N . SER A 1 143 ? -13.949 -12.979 -3.077 1.00 84.31 143 SER A N 1
ATOM 1117 C CA . SER A 1 143 ? -15.246 -12.624 -2.479 1.00 84.31 143 SER A CA 1
ATOM 1118 C C . SER A 1 143 ? -16.403 -13.467 -3.025 1.00 84.31 143 SER A C 1
ATOM 1120 O O . SER A 1 143 ? -17.340 -13.764 -2.293 1.00 84.31 143 SER A O 1
ATOM 1122 N N . LEU A 1 144 ? -16.329 -13.921 -4.278 1.00 86.06 144 LEU A N 1
ATOM 1123 C CA . LEU A 1 144 ? -17.270 -14.894 -4.833 1.00 86.06 144 LEU A CA 1
ATOM 1124 C C . LEU A 1 144 ? -17.124 -16.264 -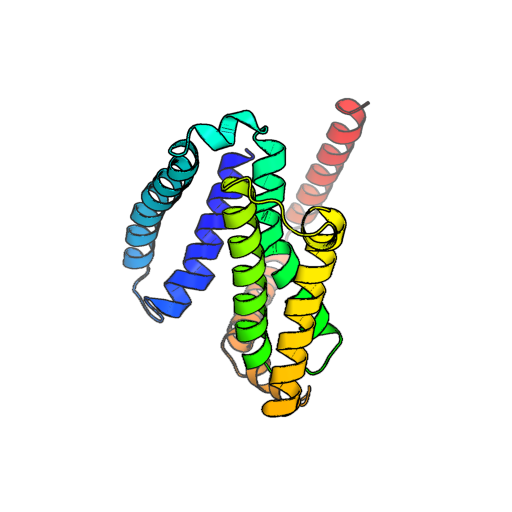4.158 1.00 86.06 144 LEU A C 1
ATOM 1126 O O . LEU A 1 144 ? -18.131 -16.910 -3.890 1.00 86.06 144 LEU A O 1
ATOM 1130 N N . ALA A 1 145 ? -15.894 -16.685 -3.847 1.00 84.31 145 ALA A N 1
ATOM 1131 C CA . ALA A 1 145 ? -15.627 -17.964 -3.189 1.00 84.31 145 ALA A CA 1
ATOM 1132 C C . ALA A 1 145 ? -15.989 -17.975 -1.690 1.00 84.31 145 ALA A C 1
ATOM 1134 O O . ALA A 1 145 ? -16.492 -18.978 -1.192 1.00 84.31 145 ALA A O 1
ATOM 1135 N N . PHE A 1 146 ? -15.738 -16.879 -0.965 1.00 78.56 146 PHE A N 1
ATOM 1136 C CA . PHE A 1 146 ? -15.949 -16.783 0.490 1.00 78.56 146 PHE A CA 1
ATOM 1137 C C . PHE A 1 146 ? -17.260 -16.092 0.893 1.00 78.56 146 PHE A C 1
ATOM 1139 O O . PHE A 1 146 ? -17.588 -16.046 2.077 1.00 78.56 146 PHE A O 1
ATOM 1146 N N . GLY A 1 147 ? -18.022 -15.586 -0.076 1.00 76.31 147 GLY A N 1
ATOM 1147 C CA . GLY A 1 147 ? -19.228 -14.806 0.167 1.00 76.31 147 GLY A CA 1
ATOM 1148 C C . GLY A 1 147 ? -18.943 -13.316 0.369 1.00 76.31 147 GLY A C 1
ATOM 1149 O O . GLY A 1 147 ? -17.842 -12.891 0.723 1.00 76.31 147 GLY A O 1
ATOM 1150 N N . TRP A 1 148 ? -19.970 -12.508 0.112 1.00 79.94 148 TRP A N 1
ATOM 1151 C CA . TRP A 1 148 ? -19.909 -11.052 0.218 1.00 79.94 148 TRP A CA 1
ATOM 1152 C C . TRP A 1 148 ? -20.148 -10.617 1.662 1.00 79.94 148 TRP A C 1
ATOM 1154 O O . TRP A 1 148 ? -21.048 -11.129 2.331 1.00 79.94 148 TRP A O 1
ATOM 1164 N N . GLU A 1 149 ? -19.379 -9.641 2.135 1.00 69.00 149 GLU A N 1
ATOM 1165 C CA . GLU A 1 149 ? -19.499 -9.163 3.511 1.00 69.00 149 GLU A CA 1
ATOM 1166 C C . GLU A 1 149 ? -20.696 -8.210 3.633 1.00 69.00 149 GLU A C 1
ATOM 1168 O O . GLU A 1 149 ? -20.827 -7.234 2.882 1.00 69.00 149 GLU A O 1
ATOM 1173 N N . LYS A 1 150 ? -21.606 -8.470 4.579 1.00 67.25 150 LYS A N 1
ATOM 1174 C CA . LYS A 1 150 ? -22.742 -7.577 4.831 1.00 67.25 150 LYS A CA 1
ATOM 1175 C C . LYS A 1 150 ? -22.234 -6.332 5.560 1.00 67.25 150 LYS A C 1
ATOM 1177 O O . LYS A 1 150 ? -21.726 -6.420 6.671 1.00 67.25 150 LYS A O 1
ATOM 1182 N N . LYS A 1 151 ? -22.447 -5.148 4.970 1.00 58.41 151 LYS A N 1
ATOM 1183 C CA . LYS A 1 151 ? -22.003 -3.830 5.488 1.00 58.41 151 LYS A CA 1
ATOM 1184 C C . LYS A 1 151 ? -22.378 -3.523 6.956 1.00 58.41 151 LYS A C 1
ATOM 1186 O O . LYS A 1 151 ? -21.824 -2.584 7.518 1.00 58.41 151 LYS A O 1
ATOM 1191 N N . GLY A 1 152 ? -23.306 -4.267 7.564 1.00 56.34 152 GLY A N 1
ATOM 1192 C CA . GLY A 1 152 ? -23.763 -4.064 8.943 1.00 56.34 152 GLY A CA 1
ATOM 1193 C C . GLY A 1 152 ? -22.816 -4.580 10.035 1.00 56.34 152 GLY A C 1
ATOM 1194 O O . GLY A 1 152 ? -22.683 -3.912 11.052 1.00 56.34 152 GLY A O 1
ATOM 1195 N N . GLU A 1 153 ? -22.116 -5.702 9.825 1.00 56.47 153 GLU A N 1
ATOM 1196 C CA . GLU A 1 153 ? -21.255 -6.322 10.860 1.00 56.47 153 GLU A CA 1
ATOM 1197 C C . GLU A 1 153 ? -19.958 -5.543 11.128 1.00 56.47 153 GLU A C 1
ATOM 1199 O O . GLU A 1 153 ? -19.379 -5.622 12.210 1.00 56.47 153 GLU A O 1
ATOM 1204 N N . LEU A 1 154 ? -19.492 -4.758 10.154 1.00 55.50 154 LEU A N 1
ATOM 1205 C CA . LEU A 1 154 ? -18.254 -3.985 10.287 1.00 55.50 154 LEU A CA 1
ATOM 1206 C C . LEU A 1 154 ? -18.416 -2.795 11.237 1.00 55.50 154 LEU A C 1
ATOM 1208 O O . LEU A 1 154 ? -17.495 -2.480 11.985 1.00 55.50 154 LEU A O 1
ATOM 1212 N N . ARG A 1 155 ? -19.596 -2.164 11.244 1.00 52.84 155 ARG A N 1
ATOM 1213 C CA . ARG A 1 155 ? -19.879 -0.996 12.088 1.00 52.84 155 ARG A CA 1
ATOM 1214 C C . ARG A 1 155 ? -19.910 -1.369 13.572 1.00 52.84 155 ARG A C 1
ATOM 1216 O O . ARG A 1 155 ? -19.357 -0.645 14.390 1.00 52.84 155 ARG A O 1
ATOM 1223 N N . THR A 1 156 ? -20.479 -2.528 13.895 1.00 52.59 156 THR A N 1
ATOM 1224 C CA . THR A 1 156 ? -20.584 -3.037 15.270 1.00 52.59 156 THR A CA 1
ATOM 1225 C C . THR A 1 156 ? -19.221 -3.418 15.852 1.00 52.59 156 THR A C 1
ATOM 1227 O O . THR A 1 156 ? -18.918 -3.044 16.978 1.00 52.59 156 THR A O 1
ATOM 1230 N N . VAL A 1 157 ? -18.333 -4.056 15.076 1.00 57.59 157 VAL A N 1
ATOM 1231 C CA . VAL A 1 157 ? -16.973 -4.408 15.546 1.00 57.59 157 VAL A CA 1
ATOM 1232 C C . VAL A 1 157 ? -16.095 -3.167 15.769 1.00 57.59 157 VAL A C 1
ATOM 1234 O O . VAL A 1 157 ? -15.230 -3.162 16.647 1.00 57.59 157 VAL A O 1
ATOM 1237 N N . GLU A 1 158 ? -16.286 -2.115 14.973 1.00 56.88 158 GLU A N 1
ATOM 1238 C CA . GLU A 1 158 ? -15.504 -0.878 15.058 1.00 56.88 158 GLU A CA 1
ATOM 1239 C C . GLU A 1 158 ? -15.963 0.028 16.216 1.00 56.88 158 GLU A C 1
ATOM 1241 O O . GLU A 1 158 ? -15.123 0.633 16.889 1.00 56.88 158 GLU A O 1
ATOM 1246 N N . GLU A 1 159 ? -17.272 0.066 16.495 1.00 55.59 159 GLU A N 1
ATOM 1247 C CA . GLU A 1 159 ? -17.866 0.786 17.632 1.00 55.59 159 GLU A CA 1
ATOM 1248 C C . GLU A 1 159 ? -17.648 0.071 18.977 1.00 55.59 159 GLU A C 1
ATOM 1250 O O . GLU A 1 159 ? -17.366 0.736 19.971 1.00 55.59 159 GLU A O 1
ATOM 1255 N N . GLU A 1 160 ? -17.685 -1.264 19.024 1.00 55.88 160 GLU A N 1
ATOM 1256 C CA . GLU A 1 160 ? -17.443 -2.038 20.258 1.00 55.88 160 GLU A CA 1
ATOM 1257 C C . GLU A 1 160 ? -15.944 -2.318 20.519 1.00 55.88 160 GLU A C 1
ATOM 1259 O O . GLU A 1 160 ? -15.536 -2.713 21.617 1.00 55.88 160 GLU A O 1
ATOM 1264 N N . GLY A 1 161 ? -15.093 -2.110 19.509 1.00 65.94 161 GLY A N 1
ATOM 1265 C CA . GLY A 1 161 ? -13.661 -2.402 19.541 1.00 65.94 161 GLY A CA 1
ATOM 1266 C C . GLY A 1 161 ? -12.771 -1.322 20.179 1.00 65.94 161 GLY A C 1
ATOM 1267 O O . GLY A 1 161 ? -13.211 -0.371 20.822 1.00 65.94 161 GLY A O 1
ATOM 1268 N N . TRP A 1 162 ? -11.455 -1.465 19.978 1.00 62.03 162 TRP A N 1
ATOM 1269 C CA . TRP A 1 162 ? -10.438 -0.518 20.468 1.00 62.03 162 TRP A CA 1
ATOM 1270 C C . TRP A 1 162 ? -10.651 0.917 19.947 1.00 62.03 162 TRP A C 1
ATOM 1272 O O . TRP A 1 162 ? -10.469 1.864 20.703 1.00 62.03 162 TRP A O 1
ATOM 1282 N N . LEU A 1 163 ? -11.122 1.082 18.704 1.00 61.28 163 LEU A N 1
ATOM 1283 C CA . LEU A 1 163 ? -11.410 2.395 18.107 1.00 61.28 163 LEU A CA 1
ATOM 1284 C C . LEU A 1 163 ? -12.564 3.126 18.805 1.00 61.28 163 LEU A C 1
ATOM 1286 O O . LEU A 1 163 ? -12.472 4.336 19.016 1.00 61.28 163 LEU A O 1
ATOM 1290 N N . GLY A 1 164 ? -13.622 2.408 19.193 1.00 71.62 164 GLY A N 1
ATOM 1291 C CA . GLY A 1 164 ? -14.716 2.958 19.993 1.00 71.62 164 GLY A CA 1
ATOM 1292 C C . GLY A 1 164 ? -14.237 3.455 21.356 1.00 71.62 164 GLY A C 1
ATOM 1293 O O . GLY A 1 164 ? -14.539 4.586 21.742 1.00 71.62 164 GLY A O 1
ATOM 1294 N N . ARG A 1 165 ? -13.399 2.664 22.040 1.00 73.50 165 ARG A N 1
ATOM 1295 C CA . ARG A 1 165 ? -12.793 3.047 23.328 1.00 73.50 165 ARG A CA 1
ATOM 1296 C C . ARG A 1 165 ? -11.888 4.270 23.203 1.00 73.50 165 ARG A C 1
ATOM 1298 O O . ARG A 1 165 ? -12.072 5.226 23.949 1.00 73.50 165 ARG A O 1
ATOM 1305 N N . SER A 1 166 ? -10.992 4.295 22.217 1.00 67.19 166 SER A N 1
ATOM 1306 C CA . SER A 1 166 ? -10.107 5.443 21.987 1.00 67.19 166 SER A CA 1
ATOM 1307 C C . SER A 1 166 ? -10.865 6.701 21.560 1.00 67.19 166 SER A C 1
ATOM 1309 O O . SER A 1 166 ? -10.475 7.797 21.943 1.00 67.19 166 SER A O 1
ATOM 1311 N N . ARG A 1 167 ? -11.973 6.585 20.811 1.00 72.19 167 ARG A N 1
ATOM 1312 C CA . ARG A 1 167 ? -12.847 7.733 20.509 1.00 72.19 167 ARG A CA 1
ATOM 1313 C C . ARG A 1 167 ? -13.562 8.253 21.748 1.00 72.19 167 ARG A C 1
ATOM 1315 O O . ARG A 1 167 ? -13.660 9.465 21.900 1.00 72.19 167 ARG A O 1
ATOM 1322 N N . ALA A 1 168 ? -14.054 7.370 22.613 1.00 74.81 168 ALA A N 1
ATOM 1323 C CA . ALA A 1 168 ? -14.683 7.768 23.868 1.00 74.81 168 ALA A CA 1
ATOM 1324 C C . ALA A 1 168 ? -13.680 8.467 24.799 1.00 74.81 168 ALA A C 1
ATOM 1326 O O . ALA A 1 168 ? -14.006 9.481 25.405 1.00 74.81 168 ALA A O 1
ATOM 1327 N N . GLU A 1 169 ? -12.449 7.967 24.863 1.00 76.44 169 GLU A N 1
ATOM 1328 C CA . GLU A 1 169 ? -11.363 8.548 25.653 1.00 76.44 169 GLU A CA 1
ATOM 1329 C C . GLU A 1 169 ? -10.883 9.890 25.086 1.00 76.44 169 GLU A C 1
ATOM 1331 O O . GLU A 1 169 ? -10.830 10.879 25.812 1.00 76.44 169 GLU A O 1
ATOM 1336 N N . ALA A 1 170 ? -10.654 9.978 23.772 1.00 74.56 170 ALA A N 1
ATOM 1337 C CA . ALA A 1 170 ? -10.323 11.238 23.107 1.00 74.56 170 ALA A CA 1
ATOM 1338 C C . ALA A 1 170 ? -11.438 12.278 23.264 1.00 74.56 170 ALA A C 1
ATOM 1340 O O . ALA A 1 170 ? -11.158 13.463 23.423 1.00 74.56 170 ALA A O 1
ATOM 1341 N N . ARG A 1 171 ? -12.704 11.845 23.253 1.00 76.50 171 ARG A N 1
ATOM 1342 C CA . ARG A 1 171 ? -13.839 12.739 23.477 1.00 76.50 171 ARG A CA 1
ATOM 1343 C C . ARG A 1 171 ? -13.896 13.244 24.914 1.00 76.50 171 ARG A C 1
ATOM 1345 O O . ARG A 1 171 ? -14.098 14.431 25.096 1.00 76.50 171 ARG A O 1
ATOM 1352 N N . ARG A 1 172 ? -13.605 12.398 25.907 1.00 75.06 172 ARG A N 1
ATOM 1353 C CA . ARG A 1 172 ? -13.461 12.827 27.309 1.00 75.06 172 ARG A CA 1
ATOM 1354 C C . ARG A 1 172 ? -12.340 13.846 27.496 1.00 75.06 172 ARG A C 1
ATOM 1356 O O . ARG A 1 172 ? -12.533 14.799 28.234 1.00 75.06 172 ARG A O 1
ATOM 1363 N N . LEU A 1 173 ? -11.206 13.663 26.816 1.00 73.75 173 LEU A N 1
ATOM 1364 C CA . LEU A 1 173 ? -10.091 14.615 26.852 1.00 73.75 173 LEU A CA 1
ATOM 1365 C C . LEU A 1 173 ? -10.441 15.940 26.163 1.00 73.75 173 LEU A C 1
ATOM 1367 O O . LEU A 1 173 ? -10.081 17.004 26.654 1.00 73.75 173 LEU A O 1
ATOM 1371 N N . LEU A 1 174 ? -11.159 15.887 25.039 1.00 71.81 174 LEU A N 1
ATOM 1372 C CA . LEU A 1 174 ? -11.670 17.082 24.368 1.00 71.81 174 LEU A CA 1
ATOM 1373 C C . LEU A 1 174 ? -12.698 17.814 25.229 1.00 71.81 174 LEU A C 1
ATOM 1375 O O . LEU A 1 174 ? -12.638 19.033 25.303 1.00 71.81 174 LEU A O 1
ATOM 1379 N N . ASP A 1 175 ? -13.597 17.091 25.893 1.00 70.44 175 ASP A N 1
ATOM 1380 C CA . ASP A 1 175 ? -14.610 17.675 26.772 1.00 70.44 175 ASP A CA 1
ATOM 1381 C C . ASP A 1 175 ? -13.956 18.286 28.030 1.00 70.44 175 ASP A C 1
ATOM 1383 O O . ASP A 1 175 ? -14.282 19.414 28.390 1.00 70.44 175 ASP A O 1
ATOM 1387 N N . SER A 1 176 ? -12.950 17.631 28.632 1.00 64.75 176 SER A N 1
ATOM 1388 C CA . SER A 1 176 ? -12.190 18.197 29.761 1.00 64.75 176 SER A CA 1
ATOM 1389 C C . SER A 1 176 ? -11.350 19.411 29.362 1.00 64.75 176 SER A C 1
ATOM 1391 O O . SER A 1 176 ? -11.263 20.380 30.110 1.00 64.75 176 SER A O 1
ATOM 1393 N N . GLN A 1 177 ? -10.749 19.394 28.167 1.00 60.91 177 GLN A N 1
ATOM 1394 C CA . GLN A 1 177 ? -10.021 20.554 27.651 1.00 60.91 177 GLN A CA 1
ATOM 1395 C C . GLN A 1 177 ? -10.950 21.668 27.175 1.00 60.91 177 GLN A C 1
ATOM 1397 O O . GLN A 1 177 ? -10.557 22.825 27.224 1.00 60.91 177 GLN A O 1
ATOM 1402 N N . ALA A 1 178 ? -12.172 21.364 26.738 1.00 57.88 178 ALA A N 1
ATOM 1403 C CA . ALA A 1 178 ? -13.174 22.369 26.405 1.00 57.88 178 ALA A CA 1
ATOM 1404 C C . ALA A 1 178 ? -13.688 23.086 27.664 1.00 57.88 178 ALA A C 1
ATOM 1406 O O . ALA A 1 178 ? -13.888 24.300 27.612 1.00 57.88 178 ALA A O 1
ATOM 1407 N N . GLU A 1 179 ? -13.827 22.384 28.795 1.00 56.47 179 GLU A N 1
ATOM 1408 C CA . GLU A 1 179 ? -14.119 23.010 30.094 1.00 56.47 179 GLU A CA 1
ATOM 1409 C C . GLU A 1 179 ? -12.980 23.935 30.563 1.00 56.47 179 GLU A C 1
ATOM 1411 O O . GLU A 1 179 ? -13.255 25.042 31.025 1.00 56.47 179 GLU A O 1
ATOM 1416 N N . GLU A 1 180 ? -11.708 23.561 30.364 1.00 55.03 180 GLU A N 1
ATOM 1417 C CA . GLU A 1 180 ? -10.554 24.435 30.659 1.00 55.03 180 GLU A CA 1
ATOM 1418 C C . GLU A 1 180 ? -10.380 25.584 29.641 1.00 55.03 180 GLU A C 1
ATOM 1420 O O . GLU A 1 180 ? -10.005 26.702 30.004 1.00 55.03 180 GLU A O 1
ATOM 1425 N N . ALA A 1 181 ? -10.666 25.348 28.357 1.00 52.50 181 ALA A N 1
ATOM 1426 C CA . ALA A 1 181 ? -10.472 26.314 27.273 1.00 52.50 181 ALA A CA 1
ATOM 1427 C C . ALA A 1 181 ? -11.619 27.327 27.134 1.00 52.50 181 ALA A C 1
ATOM 1429 O O . ALA A 1 181 ? -11.420 28.383 26.529 1.00 52.50 181 ALA A O 1
ATOM 1430 N N . SER A 1 182 ? -12.792 27.067 27.728 1.00 51.03 182 SER A N 1
ATOM 1431 C CA . SER A 1 182 ? -13.951 27.975 27.707 1.00 51.03 182 SER A CA 1
ATOM 1432 C C . SER A 1 182 ? -13.676 29.352 28.343 1.00 51.03 182 SER A C 1
ATOM 1434 O O . SER A 1 182 ? -14.506 30.252 28.216 1.00 51.03 182 SER A O 1
ATOM 1436 N N . GLY A 1 183 ? -12.527 29.549 29.001 1.00 56.75 183 GLY A N 1
ATOM 1437 C CA . GLY A 1 183 ? -12.106 30.828 29.582 1.00 56.75 183 GLY A CA 1
ATOM 1438 C C . GLY A 1 183 ? -11.077 31.637 28.778 1.00 56.75 183 GLY A C 1
ATOM 1439 O O . GLY A 1 183 ? -10.709 32.722 29.222 1.00 56.75 183 GLY A O 1
ATOM 1440 N N . SER A 1 184 ? -10.572 31.157 27.634 1.00 61.69 184 SER A N 1
ATOM 1441 C CA . SER A 1 184 ? -9.397 31.767 26.992 1.00 61.69 184 SER A CA 1
ATOM 1442 C C . SER A 1 184 ? -9.577 32.011 25.492 1.00 61.69 184 SER A C 1
ATOM 1444 O O . SER A 1 184 ? -9.679 31.080 24.701 1.00 61.69 184 SER A O 1
ATOM 1446 N N . LEU A 1 185 ? -9.558 33.289 25.088 1.00 65.25 185 LEU A N 1
ATOM 1447 C CA . LEU A 1 185 ? -9.560 33.756 23.687 1.00 65.25 185 LEU A CA 1
ATOM 1448 C C . LEU A 1 185 ? -8.182 33.626 22.996 1.00 65.25 185 LEU A C 1
ATOM 1450 O O . LEU A 1 185 ? -8.064 33.863 21.792 1.00 65.25 185 LEU A O 1
ATOM 1454 N N . LEU A 1 186 ? -7.136 33.229 23.730 1.00 65.69 186 LEU A N 1
ATOM 1455 C CA . LEU A 1 186 ? -5.765 33.069 23.223 1.00 65.69 186 LEU A CA 1
ATOM 1456 C C . LEU A 1 186 ? -5.601 32.092 22.043 1.00 65.69 186 LEU A C 1
ATOM 1458 O O . LEU A 1 186 ? -4.900 32.459 21.098 1.00 65.69 186 LEU A O 1
ATOM 1462 N N . PRO A 1 187 ? -6.205 30.886 22.028 1.00 65.19 187 PRO A N 1
ATOM 1463 C CA . PRO A 1 187 ? -6.001 29.945 20.931 1.00 65.19 187 PRO A CA 1
ATOM 1464 C C . PRO A 1 187 ? -6.637 30.436 19.623 1.00 65.19 187 PRO A C 1
ATOM 1466 O O . PRO A 1 187 ? -6.072 30.213 18.555 1.00 65.19 187 PRO A O 1
ATOM 1469 N N . ALA A 1 188 ? -7.747 31.181 19.692 1.00 72.31 188 ALA A N 1
ATOM 1470 C CA . ALA A 1 188 ? -8.362 31.800 18.519 1.00 72.31 188 ALA A CA 1
ATOM 1471 C C . ALA A 1 188 ? -7.486 32.925 17.940 1.00 72.31 188 ALA A C 1
ATOM 1473 O O . ALA A 1 188 ? -7.300 32.997 16.727 1.00 72.31 188 ALA A O 1
ATOM 1474 N N . ILE A 1 189 ? -6.893 33.761 18.800 1.00 75.50 189 ILE A N 1
ATOM 1475 C CA . ILE A 1 189 ? -5.984 34.840 18.383 1.00 75.50 189 ILE A CA 1
ATOM 1476 C C . ILE A 1 189 ? -4.704 34.264 17.767 1.00 75.50 189 ILE A C 1
ATOM 1478 O O . ILE A 1 189 ? -4.280 34.723 16.709 1.00 75.50 189 ILE A O 1
ATOM 1482 N N . LEU A 1 190 ? -4.117 33.226 18.372 1.00 73.50 190 LEU A N 1
ATOM 1483 C CA . LEU A 1 190 ? -2.932 32.549 17.834 1.00 73.50 190 LEU A CA 1
ATOM 1484 C C . LEU A 1 190 ? -3.219 31.874 16.489 1.00 73.50 190 LEU A C 1
ATOM 1486 O O . LEU A 1 190 ? -2.419 32.010 15.566 1.00 73.50 190 LEU A O 1
ATOM 1490 N N . ALA A 1 191 ? -4.369 31.208 16.342 1.00 70.31 191 ALA A N 1
ATOM 1491 C CA . ALA A 1 191 ? -4.774 30.613 15.071 1.00 70.31 191 ALA A CA 1
ATOM 1492 C C . ALA A 1 191 ? -4.918 31.674 13.970 1.00 70.31 191 ALA A C 1
ATOM 1494 O O . ALA A 1 191 ? -4.424 31.476 12.862 1.00 70.31 191 ALA A O 1
ATOM 1495 N N . LEU A 1 192 ? -5.528 32.823 14.281 1.00 81.19 192 LEU A N 1
ATOM 1496 C CA . LEU A 1 192 ? -5.723 33.924 13.335 1.00 81.19 192 LEU A CA 1
ATOM 1497 C C . LEU A 1 192 ? -4.389 34.581 12.943 1.00 81.19 192 LEU A C 1
ATOM 1499 O O . LEU A 1 192 ? -4.179 34.898 11.774 1.00 81.19 192 LEU A O 1
ATOM 1503 N N . LEU A 1 193 ? -3.455 34.703 13.890 1.00 79.19 193 LEU A N 1
ATOM 1504 C CA . LEU A 1 193 ? -2.106 35.222 13.656 1.00 79.19 193 LEU A CA 1
ATOM 1505 C C . LEU A 1 193 ? -1.286 34.272 12.769 1.00 79.19 193 LEU A C 1
ATOM 1507 O O . LEU A 1 193 ? -0.649 34.720 11.819 1.00 79.19 193 LEU A O 1
ATOM 1511 N N . VAL A 1 194 ? -1.360 32.958 13.005 1.00 80.06 194 VAL A N 1
ATOM 1512 C CA . VAL A 1 194 ? -0.713 31.942 12.155 1.00 80.06 194 VAL A CA 1
ATOM 1513 C C . VAL A 1 194 ? -1.298 31.947 10.741 1.00 80.06 194 VAL A C 1
ATOM 1515 O O . VAL A 1 194 ? -0.549 31.868 9.770 1.00 80.06 194 VAL A O 1
ATOM 1518 N N . LEU A 1 195 ? -2.617 32.093 10.606 1.00 80.00 195 LEU A N 1
ATOM 1519 C CA . LEU A 1 195 ? -3.293 32.149 9.307 1.00 80.00 195 LEU A CA 1
ATOM 1520 C C . LEU A 1 195 ? -2.917 33.428 8.538 1.00 80.00 195 LEU A C 1
ATOM 1522 O O . LEU A 1 195 ? -2.604 33.361 7.350 1.00 80.00 195 LEU A O 1
ATOM 1526 N N . ALA A 1 196 ? -2.850 34.573 9.223 1.00 80.25 196 ALA A N 1
ATOM 1527 C CA . ALA A 1 196 ? -2.382 35.835 8.651 1.00 80.25 196 ALA A CA 1
ATOM 1528 C C . ALA A 1 196 ? -0.909 35.761 8.216 1.00 80.25 196 ALA A C 1
ATOM 1530 O O . ALA A 1 196 ? -0.575 36.196 7.114 1.00 80.25 196 ALA A O 1
ATOM 1531 N N . LEU A 1 197 ? -0.042 35.153 9.033 1.00 81.31 197 LEU A N 1
ATOM 1532 C CA . LEU A 1 197 ? 1.368 34.939 8.707 1.00 81.31 197 LEU A CA 1
ATOM 1533 C C . LEU A 1 197 ? 1.528 33.997 7.503 1.00 81.31 197 LEU A C 1
ATOM 1535 O O . LEU A 1 197 ? 2.333 34.268 6.617 1.00 81.31 197 LEU A O 1
ATOM 1539 N N . GLY A 1 198 ? 0.737 32.923 7.438 1.00 67.56 198 GLY A N 1
ATOM 1540 C CA . GLY A 1 198 ? 0.724 31.982 6.315 1.00 67.56 198 GLY A CA 1
ATOM 1541 C C . GLY A 1 198 ? 0.253 32.619 5.004 1.00 67.56 198 GLY A C 1
ATOM 1542 O O . GLY A 1 198 ? 0.855 32.383 3.954 1.00 67.56 198 GLY A O 1
ATOM 1543 N N . CYS A 1 199 ? -0.769 33.478 5.065 1.00 79.38 199 CYS A N 1
ATOM 1544 C CA . CYS A 1 199 ? -1.213 34.282 3.924 1.00 79.38 199 CYS A CA 1
ATOM 1545 C C . CYS A 1 199 ? -0.128 35.263 3.467 1.00 79.38 199 CYS A C 1
ATOM 1547 O O . CYS A 1 199 ? 0.156 35.347 2.275 1.00 79.38 199 CYS A O 1
ATOM 1549 N N . LEU A 1 200 ? 0.507 35.969 4.406 1.00 78.75 200 LEU A N 1
ATOM 1550 C CA . LEU A 1 200 ? 1.547 36.951 4.108 1.00 78.75 200 LEU A CA 1
ATOM 1551 C C . LEU A 1 200 ? 2.786 36.285 3.497 1.00 78.75 200 LEU A C 1
ATOM 1553 O O . LEU A 1 200 ? 3.291 36.752 2.483 1.00 78.75 200 LEU A O 1
ATOM 1557 N N . LEU A 1 201 ? 3.225 35.148 4.040 1.00 72.44 201 LEU A N 1
ATOM 1558 C CA . LEU A 1 201 ? 4.321 34.358 3.473 1.00 72.44 201 LEU A CA 1
ATOM 1559 C C . LEU A 1 201 ? 3.984 33.836 2.068 1.00 72.44 201 LEU A C 1
ATOM 1561 O O . LEU A 1 201 ? 4.833 33.901 1.184 1.00 72.44 201 LEU A O 1
ATOM 1565 N N . SER A 1 202 ? 2.752 33.373 1.836 1.00 67.31 202 SER A N 1
ATOM 1566 C CA . SER A 1 202 ? 2.336 32.887 0.510 1.00 67.31 202 SER A CA 1
ATOM 1567 C C . SER A 1 202 ? 2.258 34.000 -0.536 1.00 67.31 202 SER A C 1
ATOM 1569 O O . SER A 1 202 ? 2.582 33.758 -1.691 1.00 67.31 202 SER A O 1
ATOM 1571 N N . PHE A 1 203 ? 1.860 35.215 -0.154 1.00 69.50 203 PHE A N 1
ATOM 1572 C CA . PHE A 1 203 ? 1.737 36.334 -1.096 1.00 69.50 203 PHE A CA 1
ATOM 1573 C C . PHE A 1 203 ? 3.035 37.119 -1.315 1.00 69.50 203 PHE A C 1
ATOM 1575 O O . PHE A 1 203 ? 3.190 37.713 -2.373 1.00 69.50 203 PHE A O 1
ATOM 1582 N N . VAL A 1 204 ? 3.950 37.145 -0.341 1.00 63.44 204 VAL A N 1
ATOM 1583 C CA . VAL A 1 204 ? 5.184 37.953 -0.411 1.00 63.44 204 VAL A CA 1
ATOM 1584 C C . VAL A 1 204 ? 6.392 37.148 -0.897 1.00 63.44 204 VAL A C 1
ATOM 1586 O O . VAL A 1 204 ? 7.308 37.726 -1.468 1.00 63.44 204 VAL A O 1
ATOM 1589 N N . ILE A 1 205 ? 6.430 35.830 -0.661 1.00 56.16 205 ILE A N 1
ATOM 1590 C CA . ILE A 1 205 ? 7.586 34.990 -1.035 1.00 56.16 205 ILE A CA 1
ATOM 1591 C C . ILE A 1 205 ? 7.359 34.253 -2.360 1.00 56.16 205 ILE A C 1
ATOM 1593 O O . ILE A 1 205 ? 8.320 33.981 -3.075 1.00 56.16 205 ILE A O 1
ATOM 1597 N N . PHE A 1 206 ? 6.110 33.912 -2.686 1.00 47.62 206 PHE A N 1
ATOM 1598 C CA . PHE A 1 206 ? 5.768 33.139 -3.887 1.00 47.62 206 PHE A CA 1
ATOM 1599 C C . PHE A 1 206 ? 5.224 33.987 -5.052 1.00 47.62 206 PHE A C 1
ATOM 1601 O O . PHE A 1 206 ? 4.805 33.408 -6.057 1.00 47.62 206 PHE A O 1
ATOM 1608 N N . TRP A 1 207 ? 5.261 35.322 -4.944 1.00 44.09 207 TRP A N 1
ATOM 1609 C CA . TRP A 1 207 ? 4.972 36.251 -6.042 1.00 44.09 207 TRP A CA 1
ATOM 1610 C C . TRP A 1 207 ? 6.148 37.192 -6.297 1.00 44.09 207 TRP A C 1
ATOM 1612 O O . TRP A 1 207 ? 6.555 37.888 -5.341 1.00 44.09 207 TRP A O 1
#

Secondary structure (DSSP, 8-state):
-HHHHHHHHHH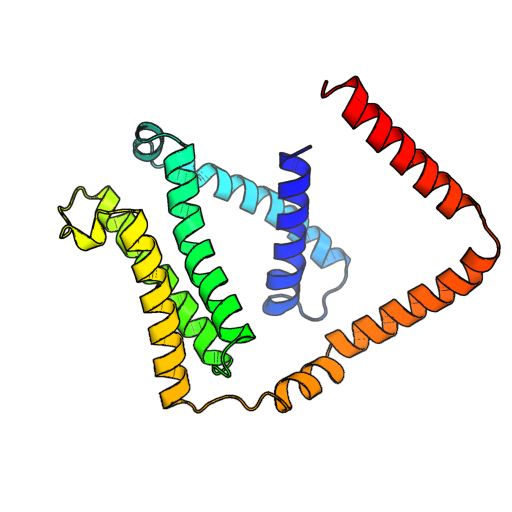HHIIIIIIIIII-SS--HHHHHHHHHHHHHHHHHHHHGGGSSGGGSTT-HHHHHHHHHHHHHHHHHHHHHHHHHS---HHHHHHHHHHHHHHHHHHHHHHHTT----HHHH-HHHHHHHHHHHHHHHHHHHHHHH-PPPHHHHHHHHHHSHHHHHHHHHHHHHHHHHHHHTT-SHHHHHHHHHHHHHHHHHHHH--

Radius of gyration: 23.2 Å; chains: 1; bounding box: 48×56×56 Å